Protein AF-0000000084943224 (afdb_homodimer)

InterPro domains:
  IPR036388 Winged helix-like DNA-binding domain superfamily [G3DSA:1.10.10.10] (1-55)

Solvent-accessible surface area (backbone atoms only — not comparable to full-atom values): 12266 Å² total; per-residue (Å²): 129,88,82,72,49,72,67,51,48,55,54,56,72,63,43,37,79,28,85,85,49,60,38,38,63,66,58,53,18,66,74,71,71,43,52,58,69,53,49,51,52,44,52,50,42,40,33,72,74,65,34,28,38,68,42,72,36,80,63,88,78,53,22,27,18,21,39,78,44,70,68,49,44,54,61,59,42,43,65,57,46,52,49,28,51,52,47,43,49,51,50,49,44,47,72,72,33,45,74,61,39,54,49,67,72,56,50,66,79,106,129,85,82,74,48,73,67,51,48,54,54,56,70,64,45,36,81,27,84,85,48,60,38,39,62,67,58,53,16,66,74,72,70,42,51,58,69,52,51,51,53,45,54,49,42,40,33,72,72,65,33,28,37,67,42,72,38,80,64,89,78,52,21,28,19,21,39,79,43,71,67,49,44,54,61,59,41,43,66,57,48,53,49,28,51,52,48,44,50,52,50,49,41,48,72,71,32,45,74,62,40,55,49,68,71,56,50,67,80,106

Sequence (220 aa):
MERMSPEERMVLRLIPVSDTRRINRVDISSITKLSERRVKKVIDTLVNRYGIVIIGERNGRTGYYIPETDEARKDGIKPMRSQAIKEFKRVSRILKGDLKAHEKYLEVNKMERMSPEERMVLRLIPVSDTRRINRVDISSITKLSERRVKKVIDTLVNRYGIVIIGERNGRTGYYIPETDEARKDGIKPMRSQAIKEFKRVSRILKGDLKAHEKYLEVNK

Structure (mmCIF, N/CA/C/O backbone):
data_AF-0000000084943224-model_v1
#
loop_
_entity.id
_entity.type
_entity.pdbx_description
1 polymer 'Phage protein'
#
loop_
_atom_site.group_PDB
_atom_site.id
_atom_site.type_symbol
_atom_site.label_atom_id
_atom_site.label_alt_id
_atom_site.label_comp_id
_atom_site.label_asym_id
_atom_site.label_entity_id
_atom_site.label_seq_id
_atom_site.pdbx_PDB_ins_code
_atom_site.Cartn_x
_atom_site.Cartn_y
_atom_site.Cartn_z
_atom_site.occupancy
_atom_site.B_iso_or_equiv
_atom_site.auth_seq_id
_atom_site.auth_comp_id
_atom_site.auth_asym_id
_atom_site.auth_atom_id
_atom_site.pdbx_PDB_model_num
ATOM 1 N N . MET A 1 1 ? -14.258 27.609 5.68 1 61.69 1 MET A N 1
ATOM 2 C CA . MET A 1 1 ? -13.188 26.688 6.055 1 61.69 1 MET A CA 1
ATOM 3 C C . MET A 1 1 ? -13.688 25.656 7.059 1 61.69 1 MET A C 1
ATOM 5 O O . MET A 1 1 ? -14.469 25.984 7.953 1 61.69 1 MET A O 1
ATOM 9 N N . GLU A 1 2 ? -13.484 24.281 6.695 1 72.94 2 GLU A N 1
ATOM 10 C CA . GLU A 1 2 ? -13.938 23.266 7.641 1 72.94 2 GLU A CA 1
ATOM 11 C C . GLU A 1 2 ? -13.219 23.406 8.977 1 72.94 2 GLU A C 1
ATOM 13 O O . GLU A 1 2 ? -12.062 23.828 9.023 1 72.94 2 GLU A O 1
ATOM 18 N N . ARG A 1 3 ? -13.969 23.25 10 1 86.44 3 ARG A N 1
ATOM 19 C CA . ARG A 1 3 ? -13.398 23.375 11.336 1 86.44 3 ARG A CA 1
ATOM 20 C C . ARG A 1 3 ? -12.641 22.109 11.734 1 86.44 3 ARG A C 1
ATOM 22 O O . ARG A 1 3 ? -13.156 21 11.602 1 86.44 3 ARG A O 1
ATOM 29 N N . MET A 1 4 ? -11.383 22.312 12.164 1 91.38 4 MET A N 1
ATOM 30 C CA . MET A 1 4 ? -10.539 21.234 12.648 1 91.38 4 MET A CA 1
ATOM 31 C C . MET A 1 4 ? -10.844 20.906 14.109 1 91.38 4 MET A C 1
ATOM 33 O O . MET A 1 4 ? -11.062 21.812 14.914 1 91.38 4 MET A O 1
ATOM 37 N N . SER A 1 5 ? -10.945 19.719 14.383 1 93.69 5 SER A N 1
ATOM 38 C CA . SER A 1 5 ? -11.117 19.328 15.781 1 93.69 5 SER A CA 1
ATOM 39 C C . SER A 1 5 ? -9.867 19.641 16.594 1 93.69 5 SER A C 1
ATOM 41 O O . SER A 1 5 ? -8.781 19.812 16.031 1 93.69 5 SER A O 1
ATOM 43 N N . PRO A 1 6 ? -10.062 19.719 17.891 1 92.81 6 PRO A N 1
ATOM 44 C CA . PRO A 1 6 ? -8.883 19.969 18.734 1 92.81 6 PRO A CA 1
ATOM 45 C C . PRO A 1 6 ? -7.801 18.906 18.547 1 92.81 6 PRO A C 1
ATOM 47 O O . PRO A 1 6 ? -6.609 19.234 18.547 1 92.81 6 PRO A O 1
ATOM 50 N N . GLU A 1 7 ? -8.234 17.672 18.312 1 95 7 GLU A N 1
ATOM 51 C CA . GLU A 1 7 ? -7.297 16.578 18.109 1 95 7 GLU A CA 1
ATOM 52 C C . GLU A 1 7 ? -6.52 16.766 16.812 1 95 7 GLU A C 1
ATOM 54 O O . GLU A 1 7 ? -5.305 16.562 16.781 1 95 7 GLU A O 1
ATOM 59 N N . GLU A 1 8 ? -7.203 17.109 15.812 1 96.81 8 GLU A N 1
ATOM 60 C CA . GLU A 1 8 ? -6.59 17.328 14.508 1 96.81 8 GLU A CA 1
ATOM 61 C C . GLU A 1 8 ? -5.617 18.5 14.547 1 96.81 8 GLU A C 1
ATOM 63 O O . GLU A 1 8 ? -4.527 18.422 13.969 1 96.81 8 GLU A O 1
ATOM 68 N N . ARG A 1 9 ? -5.984 19.5 15.273 1 95.38 9 ARG A N 1
ATOM 69 C CA . ARG A 1 9 ? -5.129 20.672 15.391 1 95.38 9 ARG A CA 1
ATOM 70 C C . ARG A 1 9 ? -3.867 20.359 16.188 1 95.38 9 ARG A C 1
ATOM 72 O O . ARG A 1 9 ? -2.779 20.828 15.836 1 95.38 9 ARG A O 1
ATOM 79 N N . MET A 1 10 ? -4.07 19.594 17.203 1 96.06 10 MET A N 1
ATOM 80 C CA . MET A 1 10 ? -2.934 19.219 18.031 1 96.06 10 MET A CA 1
ATOM 81 C C . MET A 1 10 ? -1.909 18.422 17.219 1 96.06 10 MET A C 1
ATOM 83 O O . MET A 1 10 ? -0.71 18.703 17.297 1 96.06 10 MET A O 1
ATOM 87 N N . VAL A 1 11 ? -2.363 17.531 16.422 1 98.12 11 VAL A N 1
ATOM 88 C CA . VAL A 1 11 ? -1.477 16.703 15.602 1 98.12 11 VAL A CA 1
ATOM 89 C C . VAL A 1 11 ? -0.809 17.578 14.539 1 98.12 11 VAL A C 1
ATOM 91 O O . VAL A 1 11 ? 0.4 17.484 14.32 1 98.12 11 VAL A O 1
ATOM 94 N N . LEU A 1 12 ? -1.541 18.406 13.93 1 97.62 12 LEU A N 1
ATOM 95 C CA . LEU A 1 12 ? -1.004 19.281 12.898 1 97.62 12 LEU A CA 1
ATOM 96 C C . LEU A 1 12 ? 0.126 20.156 13.445 1 97.62 12 LEU A C 1
ATOM 98 O O . LEU A 1 12 ? 1.148 20.344 12.781 1 97.62 12 LEU A O 1
ATOM 102 N N . ARG A 1 13 ? -0.014 20.594 14.664 1 97 13 ARG A N 1
ATOM 103 C CA . ARG A 1 13 ? 0.958 21.516 15.266 1 97 13 ARG A CA 1
ATOM 104 C C . ARG A 1 13 ? 2.281 20.797 15.523 1 97 13 ARG A C 1
ATOM 106 O O . ARG A 1 13 ? 3.326 21.438 15.633 1 97 13 ARG A O 1
ATOM 113 N N . LEU A 1 14 ? 2.219 19.531 15.609 1 97.88 14 LEU A N 1
ATOM 114 C CA . LEU A 1 14 ? 3.418 18.766 15.945 1 97.88 14 LEU A CA 1
ATOM 115 C C . LEU A 1 14 ? 4.238 18.453 14.703 1 97.88 14 LEU A C 1
ATOM 117 O O . LEU A 1 14 ? 5.426 18.125 14.797 1 97.88 14 LEU A O 1
ATOM 121 N N . ILE A 1 15 ? 3.684 18.516 13.523 1 98 15 ILE A N 1
ATOM 122 C CA . ILE A 1 15 ? 4.375 18.141 12.297 1 98 15 ILE A CA 1
ATOM 123 C C . ILE A 1 15 ? 5.234 19.297 11.812 1 98 15 ILE A C 1
ATOM 125 O O . ILE A 1 15 ? 4.719 20.375 11.516 1 98 15 ILE A O 1
ATOM 129 N N . PRO A 1 16 ? 6.508 19.078 11.758 1 97.5 16 PRO A N 1
ATOM 130 C CA . PRO A 1 16 ? 7.398 20.172 11.344 1 97.5 16 PRO A CA 1
ATOM 131 C C . PRO A 1 16 ? 7.168 20.609 9.898 1 97.5 16 PRO A C 1
ATOM 133 O O . PRO A 1 16 ? 6.926 19.766 9.031 1 97.5 16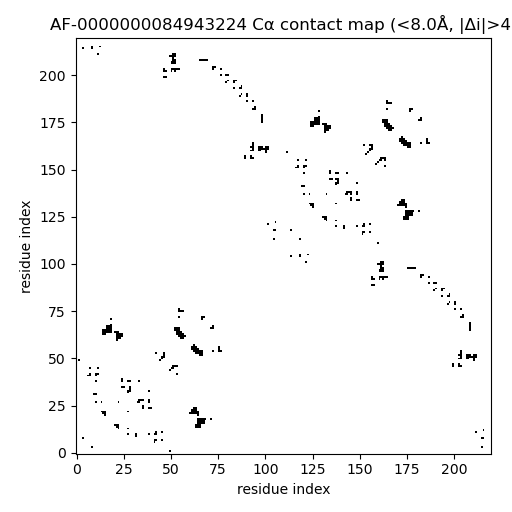 PRO A O 1
ATOM 136 N N . VAL A 1 17 ? 7.184 21.859 9.711 1 96.44 17 VAL A N 1
ATOM 137 C CA . VAL A 1 17 ? 7.242 22.438 8.367 1 96.44 17 VAL A CA 1
ATOM 138 C C . VAL A 1 17 ? 8.703 22.594 7.938 1 96.44 17 VAL A C 1
ATOM 140 O O . VAL A 1 17 ? 9.32 23.625 8.219 1 96.44 17 VAL A O 1
ATOM 143 N N . SER A 1 18 ? 9.203 21.578 7.328 1 94.25 18 SER A N 1
ATOM 144 C CA . SER A 1 18 ? 10.625 21.531 7.023 1 94.25 18 SER A CA 1
ATOM 145 C C . SER A 1 18 ? 10.945 20.422 6.031 1 94.25 18 SER A C 1
ATOM 147 O O . SER A 1 18 ? 10.203 19.438 5.934 1 94.25 18 SER A O 1
ATOM 149 N N . ASP A 1 19 ? 12.164 20.562 5.391 1 90.5 19 ASP A N 1
ATOM 150 C CA . ASP A 1 19 ? 12.648 19.516 4.504 1 90.5 19 ASP A CA 1
ATOM 151 C C . ASP A 1 19 ? 13.672 18.625 5.215 1 90.5 19 ASP A C 1
ATOM 153 O O . ASP A 1 19 ? 14.078 17.594 4.684 1 90.5 19 ASP A O 1
ATOM 157 N N . THR A 1 20 ? 14.078 19.062 6.438 1 91.44 20 THR A N 1
ATOM 158 C CA . THR A 1 20 ? 15.188 18.375 7.086 1 91.44 20 THR A CA 1
ATOM 159 C C . THR A 1 20 ? 14.75 17.781 8.422 1 91.44 20 THR A C 1
ATOM 161 O O . THR A 1 20 ? 15.492 17.016 9.047 1 91.44 20 THR A O 1
ATOM 164 N N . ARG A 1 21 ? 13.625 18.203 8.852 1 94.25 21 ARG A N 1
ATOM 165 C CA . ARG A 1 21 ? 13.109 17.688 10.109 1 94.25 21 ARG A CA 1
ATOM 166 C C . ARG A 1 21 ? 11.852 16.859 9.891 1 94.25 21 ARG A C 1
ATOM 168 O O . ARG A 1 21 ? 11.086 17.125 8.961 1 94.25 21 ARG A O 1
ATOM 175 N N . ARG A 1 22 ? 11.672 15.844 10.805 1 96 22 ARG A N 1
ATOM 176 C CA . ARG A 1 22 ? 10.508 14.961 10.766 1 96 22 ARG A CA 1
ATOM 177 C C . ARG A 1 22 ? 10.117 14.516 12.172 1 96 22 ARG A C 1
ATOM 179 O O . ARG A 1 22 ? 10.906 14.633 13.109 1 96 22 ARG A O 1
ATOM 186 N N . ILE A 1 23 ? 8.914 14.148 12.273 1 97.31 23 ILE A N 1
ATOM 187 C CA . ILE A 1 23 ? 8.469 13.602 13.547 1 97.31 23 ILE A CA 1
ATOM 188 C C . ILE A 1 23 ? 7.84 12.227 13.328 1 97.31 23 ILE A C 1
ATOM 190 O O . ILE A 1 23 ? 7.043 12.039 12.406 1 97.31 23 ILE A O 1
ATOM 194 N N . ASN A 1 24 ? 8.227 11.258 14.195 1 96.44 24 ASN A N 1
ATOM 195 C CA . ASN A 1 24 ? 7.727 9.898 14.07 1 96.44 24 ASN A CA 1
ATOM 196 C C . ASN A 1 24 ? 6.352 9.742 14.719 1 96.44 24 ASN A C 1
ATOM 198 O O . ASN A 1 24 ? 6.023 10.453 15.672 1 96.44 24 ASN A O 1
ATOM 202 N N . ARG A 1 25 ? 5.645 8.812 14.141 1 95.94 25 ARG A N 1
ATOM 203 C CA . ARG A 1 25 ? 4.305 8.492 14.625 1 95.94 25 ARG A CA 1
ATOM 204 C C . ARG A 1 25 ? 4.316 8.227 16.125 1 95.94 25 ARG A C 1
ATOM 206 O O . ARG A 1 25 ? 3.418 8.664 16.844 1 95.94 25 ARG A O 1
ATOM 213 N N . VAL A 1 26 ? 5.367 7.555 16.578 1 95.88 26 VAL A N 1
ATOM 214 C CA . VAL A 1 26 ? 5.484 7.164 17.984 1 95.88 26 VAL A CA 1
ATOM 215 C C . VAL A 1 26 ? 5.617 8.406 18.859 1 95.88 26 VAL A C 1
ATOM 217 O O . VAL A 1 26 ? 5.055 8.469 19.953 1 95.88 26 VAL A O 1
ATOM 220 N N . ASP A 1 27 ? 6.371 9.367 18.391 1 97.31 27 ASP A N 1
ATOM 221 C CA . ASP A 1 27 ? 6.535 10.617 19.125 1 97.31 27 ASP A CA 1
ATOM 222 C C . ASP A 1 27 ? 5.223 11.391 19.188 1 97.31 27 ASP A C 1
ATOM 224 O O . ASP A 1 27 ? 4.848 11.891 20.25 1 97.31 27 ASP A O 1
ATOM 228 N N . ILE A 1 28 ? 4.508 11.445 18.125 1 98.25 28 ILE A N 1
ATOM 229 C CA . ILE A 1 28 ? 3.213 12.117 18.109 1 98.25 28 ILE A CA 1
ATOM 230 C C . ILE A 1 28 ? 2.262 11.43 19.078 1 98.25 28 ILE A C 1
ATOM 232 O O . ILE A 1 28 ? 1.578 12.102 19.859 1 98.25 28 ILE A O 1
ATOM 236 N N . SER A 1 29 ? 2.311 10.117 19.016 1 98.12 29 SER A N 1
ATOM 237 C CA . SER A 1 29 ? 1.469 9.32 19.906 1 98.12 29 SER A CA 1
ATOM 238 C C . SER A 1 29 ? 1.788 9.609 21.375 1 98.12 29 SER A C 1
ATOM 240 O O . SER A 1 29 ? 0.88 9.805 22.188 1 98.12 29 SER A O 1
ATOM 242 N N . SER A 1 30 ? 2.975 9.695 21.672 1 98 30 SER A N 1
ATOM 243 C CA . SER A 1 30 ? 3.428 9.922 23.047 1 98 30 SER A CA 1
ATOM 244 C C . SER A 1 30 ? 3.012 11.297 23.547 1 98 30 SER A C 1
ATOM 246 O O . SER A 1 30 ? 2.607 11.445 24.703 1 98 30 SER A O 1
ATOM 248 N N . ILE A 1 31 ? 3.07 12.266 22.734 1 97.75 31 ILE A N 1
ATOM 249 C CA . ILE A 1 31 ? 2.787 13.641 23.109 1 97.75 31 ILE A CA 1
ATOM 250 C C . ILE A 1 31 ? 1.278 13.844 23.234 1 97.75 31 ILE A C 1
ATOM 252 O O . ILE A 1 31 ? 0.804 14.469 24.188 1 97.75 31 ILE A O 1
ATOM 256 N N . THR A 1 32 ? 0.497 13.289 22.344 1 97.5 32 THR A N 1
ATOM 257 C CA . THR A 1 32 ? -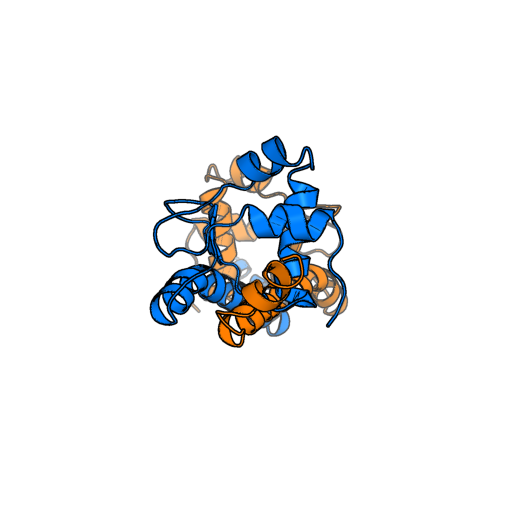0.937 13.539 22.25 1 97.5 32 THR A CA 1
ATOM 258 C C . THR A 1 32 ? -1.714 12.531 23.094 1 97.5 32 THR A C 1
ATOM 260 O O . THR A 1 32 ? -2.9 12.727 23.375 1 97.5 32 THR A O 1
ATOM 263 N N . LYS A 1 33 ? -1.097 11.375 23.391 1 97.31 33 LYS A N 1
ATOM 264 C CA . LYS A 1 33 ? -1.691 10.258 24.125 1 97.31 33 LYS A CA 1
ATOM 265 C C . LYS A 1 33 ? -2.721 9.523 23.281 1 97.31 33 LYS A C 1
ATOM 267 O O . LYS A 1 33 ? -3.6 8.844 23.812 1 97.31 33 LYS A O 1
ATOM 272 N N . LEU A 1 34 ? -2.631 9.758 21.984 1 97.44 34 LEU A N 1
ATOM 273 C CA . LEU A 1 34 ? -3.42 8.984 21.031 1 97.44 34 LEU A CA 1
ATOM 274 C C . LEU A 1 34 ? -2.701 7.691 20.656 1 97.44 34 LEU A C 1
ATOM 276 O O . LEU A 1 34 ? -1.469 7.637 20.672 1 97.44 34 LEU A O 1
ATOM 280 N N . SER A 1 35 ? -3.48 6.742 20.344 1 97.88 35 SER A N 1
ATOM 281 C CA . SER A 1 35 ? -2.857 5.547 19.797 1 97.88 35 SER A CA 1
ATOM 282 C C . SER A 1 35 ? -2.197 5.844 18.453 1 97.88 35 SER A C 1
ATOM 284 O O . SER A 1 35 ? -2.592 6.777 17.75 1 97.88 35 SER A O 1
ATOM 286 N N . GLU A 1 36 ? -1.254 5.043 18.125 1 96.75 36 GLU A N 1
ATOM 287 C CA . GLU A 1 36 ? -0.589 5.195 16.828 1 96.75 36 GLU A CA 1
ATOM 288 C C . GLU A 1 36 ? -1.582 5.062 15.68 1 96.75 36 GLU A C 1
ATOM 290 O O . GLU A 1 36 ? -1.473 5.77 14.672 1 96.75 36 GLU A O 1
ATOM 295 N N . ARG A 1 37 ? -2.529 4.18 15.875 1 96.69 37 ARG A N 1
ATOM 296 C CA . ARG A 1 37 ? -3.568 3.996 14.867 1 96.69 37 ARG A CA 1
ATOM 297 C C . ARG A 1 37 ? -4.379 5.273 14.68 1 96.69 37 ARG A C 1
ATOM 299 O O . ARG A 1 37 ? -4.672 5.672 13.547 1 96.69 37 ARG A O 1
ATOM 306 N N . ARG A 1 38 ? -4.703 5.895 15.727 1 97.38 38 ARG A N 1
ATOM 307 C CA . ARG A 1 38 ? -5.48 7.133 15.688 1 97.38 38 ARG A CA 1
ATOM 308 C C . ARG A 1 38 ? -4.668 8.266 15.07 1 97.38 38 ARG A C 1
ATOM 310 O O . ARG A 1 38 ? -5.203 9.07 14.305 1 97.38 38 ARG A O 1
ATOM 317 N N . VAL A 1 39 ? -3.418 8.367 15.422 1 97.94 39 VAL A N 1
ATOM 318 C CA . VAL A 1 39 ? -2.537 9.367 14.828 1 97.94 39 VAL A CA 1
ATOM 319 C C . VAL A 1 39 ? -2.545 9.219 13.305 1 97.94 39 VAL A C 1
ATOM 321 O O . VAL A 1 39 ? -2.707 10.211 12.586 1 97.94 39 VAL A O 1
ATOM 324 N N . LYS A 1 40 ? -2.408 8.039 12.898 1 96.25 40 LYS A N 1
ATOM 325 C CA . LYS A 1 40 ? -2.422 7.777 11.461 1 96.25 40 LYS A CA 1
ATOM 326 C C . LYS A 1 40 ? -3.734 8.234 10.828 1 96.25 40 LYS A C 1
ATOM 328 O O . LYS A 1 40 ? -3.734 8.883 9.781 1 96.25 40 LYS A O 1
ATOM 333 N N . LYS A 1 41 ? -4.82 7.949 11.406 1 96.81 41 LYS A N 1
ATOM 334 C CA . LYS A 1 41 ? -6.133 8.336 10.898 1 96.81 41 LYS A CA 1
ATOM 335 C C . LYS A 1 41 ? -6.262 9.859 10.82 1 96.81 41 LYS A C 1
ATOM 337 O O . LYS A 1 41 ? -6.828 10.391 9.867 1 96.81 41 LYS A O 1
ATOM 342 N N . VAL A 1 42 ? -5.797 10.5 11.836 1 97.75 42 VAL A N 1
ATOM 343 C CA . VAL A 1 42 ? -5.859 11.953 11.891 1 97.75 42 VAL A CA 1
ATOM 344 C C . VAL A 1 42 ? -5.039 12.547 10.742 1 97.75 42 VAL A C 1
ATOM 346 O O . VAL A 1 42 ? -5.496 13.453 10.047 1 97.75 42 VAL A O 1
ATOM 349 N N . ILE A 1 43 ? -3.854 12 10.547 1 97.44 43 ILE A N 1
ATOM 350 C CA . ILE A 1 43 ? -2.986 12.492 9.484 1 97.44 43 ILE A CA 1
ATOM 351 C C . ILE A 1 43 ? -3.646 12.266 8.133 1 97.44 43 ILE A C 1
ATOM 353 O O . ILE A 1 43 ? -3.615 13.133 7.262 1 97.44 43 ILE A O 1
ATOM 357 N N . ASP A 1 44 ? -4.238 11.156 8.016 1 95.31 44 ASP A N 1
ATOM 358 C CA . ASP A 1 44 ? -4.984 10.891 6.789 1 95.31 44 ASP A CA 1
ATOM 359 C C . ASP A 1 44 ? -6.062 11.945 6.562 1 95.31 44 ASP A C 1
ATOM 361 O O . ASP A 1 44 ? -6.25 12.422 5.441 1 95.31 44 ASP A O 1
ATOM 365 N N . THR A 1 45 ? -6.758 12.281 7.566 1 96.06 45 THR A N 1
ATOM 366 C CA . THR A 1 45 ? -7.812 13.289 7.5 1 96.06 45 THR A CA 1
ATOM 367 C C . THR A 1 45 ? -7.238 14.648 7.117 1 96.06 45 THR A C 1
ATOM 369 O O . THR A 1 45 ? -7.816 15.359 6.293 1 96.06 45 THR A O 1
ATOM 372 N N . LEU A 1 46 ? -6.113 15.039 7.699 1 97.19 46 LEU A N 1
ATOM 373 C CA . LEU A 1 46 ? -5.461 16.312 7.41 1 97.19 46 LEU A CA 1
ATOM 374 C C . LEU A 1 46 ? -5.129 16.422 5.926 1 97.19 46 LEU A C 1
ATOM 376 O O . LEU A 1 46 ? -5.344 17.484 5.316 1 97.19 46 LEU A O 1
ATOM 380 N N . VAL A 1 47 ? -4.66 15.305 5.363 1 96.12 47 VAL A N 1
ATOM 381 C CA . VAL A 1 47 ? -4.277 15.297 3.957 1 96.12 47 VAL A CA 1
ATOM 382 C C . VAL A 1 47 ? -5.523 15.281 3.078 1 96.12 47 VAL A C 1
ATOM 384 O O . VAL A 1 47 ? -5.672 16.125 2.186 1 96.12 47 VAL A O 1
ATOM 387 N N . ASN A 1 48 ? -6.441 14.43 3.43 1 93.75 48 ASN A N 1
ATOM 388 C CA . ASN A 1 48 ? -7.531 14.148 2.504 1 93.75 48 ASN A CA 1
ATOM 389 C C . ASN A 1 48 ? -8.664 15.156 2.65 1 93.75 48 ASN A C 1
ATOM 391 O O . ASN A 1 48 ? -9.305 15.523 1.665 1 93.75 48 ASN A O 1
ATOM 395 N N . ARG A 1 49 ? -8.891 15.594 3.824 1 93.12 49 ARG A N 1
ATOM 396 C CA . ARG A 1 49 ? -10.039 16.469 4.07 1 93.12 49 ARG A CA 1
ATOM 397 C C . ARG A 1 49 ? -9.633 17.938 4.023 1 93.12 49 ARG A C 1
ATOM 399 O O . ARG A 1 49 ? -10.352 18.766 3.463 1 93.12 49 ARG A O 1
ATOM 406 N N . TYR A 1 50 ? -8.469 18.203 4.559 1 95.06 50 TYR A N 1
ATOM 407 C CA . TYR A 1 50 ? -8.094 19.609 4.703 1 95.06 50 TYR A CA 1
ATOM 408 C C . TYR A 1 50 ? -7.086 20.016 3.633 1 95.06 50 TYR A C 1
ATOM 410 O O . TYR A 1 50 ? -6.742 21.203 3.512 1 95.06 50 TYR A O 1
ATOM 418 N N . GLY A 1 51 ? -6.52 19 2.951 1 94.19 51 GLY A N 1
ATOM 419 C CA . GLY A 1 51 ? -5.621 19.297 1.843 1 94.19 51 GLY A CA 1
ATOM 420 C C . GLY A 1 51 ? -4.23 19.688 2.291 1 94.19 51 GLY A C 1
ATOM 421 O O . GLY A 1 51 ? -3.518 20.391 1.568 1 94.19 51 GLY A O 1
ATOM 422 N N . ILE A 1 52 ? -3.92 19.328 3.49 1 96.94 52 ILE A N 1
ATOM 423 C CA . ILE A 1 52 ? -2.59 19.656 3.988 1 96.94 52 ILE A CA 1
ATOM 424 C C . ILE A 1 52 ? -1.563 18.703 3.389 1 96.94 52 ILE A C 1
ATOM 426 O O . ILE A 1 52 ? -1.772 17.484 3.377 1 96.94 52 ILE A O 1
ATOM 430 N N . VAL A 1 53 ? -0.477 19.312 2.893 1 97.38 53 VAL A N 1
ATOM 431 C CA . VAL A 1 53 ? 0.554 18.516 2.244 1 97.38 53 VAL A CA 1
ATOM 432 C C . VAL A 1 53 ? 1.497 17.938 3.297 1 97.38 53 VAL A C 1
ATOM 434 O O . VAL A 1 53 ? 2.391 18.625 3.785 1 97.38 53 VAL A O 1
ATOM 437 N N . ILE A 1 54 ? 1.211 16.688 3.629 1 97.5 54 ILE A N 1
ATOM 438 C CA . ILE A 1 54 ? 2.029 15.992 4.617 1 97.5 54 ILE A CA 1
ATOM 439 C C . ILE A 1 54 ? 2.689 14.773 3.979 1 97.5 54 ILE A C 1
ATOM 441 O O . ILE A 1 54 ? 2.016 13.945 3.354 1 97.5 54 ILE A O 1
ATOM 445 N N . ILE A 1 55 ? 4.02 14.695 4.176 1 95.88 55 ILE A N 1
ATOM 446 C CA . ILE A 1 55 ? 4.77 13.547 3.67 1 95.88 55 ILE A CA 1
ATOM 447 C C . ILE A 1 55 ? 5.145 12.625 4.824 1 95.88 55 ILE A C 1
ATOM 449 O O . ILE A 1 55 ? 5.633 13.078 5.859 1 95.88 55 ILE A O 1
ATOM 453 N N . GLY A 1 56 ? 4.734 1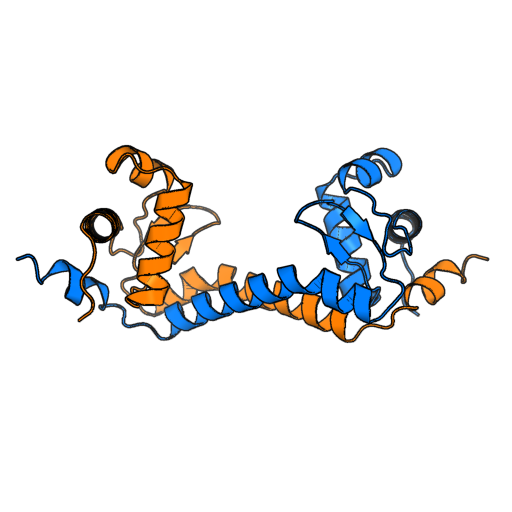1.383 4.664 1 94.56 56 GLY A N 1
ATOM 454 C CA . GLY A 1 56 ? 5.211 10.344 5.559 1 94.56 56 GLY A CA 1
ATOM 455 C C . GLY A 1 56 ? 6.312 9.492 4.949 1 94.56 56 GLY A C 1
ATOM 456 O O . GLY A 1 56 ? 6.039 8.57 4.184 1 94.56 56 GLY A O 1
ATOM 457 N N . GLU A 1 57 ? 7.516 9.773 5.309 1 87.81 57 GLU A N 1
ATOM 458 C CA . GLU A 1 57 ? 8.672 9.055 4.777 1 87.81 57 GLU A CA 1
ATOM 459 C C . GLU A 1 57 ? 8.805 7.676 5.422 1 87.81 57 GLU A C 1
ATOM 461 O O . GLU A 1 57 ? 8.766 7.551 6.648 1 87.81 57 GLU A O 1
ATOM 466 N N . ARG A 1 58 ? 8.945 6.777 4.625 1 78.38 58 ARG A N 1
ATOM 467 C CA . ARG A 1 58 ? 8.984 5.391 5.082 1 78.38 58 ARG A CA 1
ATOM 468 C C . ARG A 1 58 ? 10.391 4.805 4.938 1 78.38 58 ARG A C 1
ATOM 470 O O . ARG A 1 58 ? 10.703 3.777 5.539 1 78.38 58 ARG A O 1
ATOM 477 N N . ASN A 1 59 ? 11.219 5.371 4.176 1 75.56 59 ASN A N 1
ATOM 478 C CA . ASN A 1 59 ? 12.57 4.867 3.938 1 75.56 59 ASN A CA 1
ATOM 479 C C . ASN A 1 59 ? 13.625 5.812 4.496 1 75.56 59 ASN A C 1
ATOM 481 O O . ASN A 1 59 ? 13.469 7.031 4.441 1 75.56 59 ASN A O 1
ATOM 485 N N . GLY A 1 60 ? 14.656 5.242 5.031 1 74.81 60 GLY A N 1
ATOM 486 C CA . GLY A 1 60 ? 15.688 6.07 5.641 1 74.81 60 GLY A CA 1
ATOM 487 C C . GLY A 1 60 ? 15.25 6.691 6.953 1 74.81 60 GLY A C 1
ATOM 488 O O . GLY A 1 60 ? 14.977 5.98 7.922 1 74.81 60 GLY A O 1
ATOM 489 N N . ARG A 1 61 ? 15.336 8.141 6.871 1 79.06 61 ARG A N 1
ATOM 490 C CA . ARG A 1 61 ? 14.797 8.859 8.023 1 79.06 61 ARG A CA 1
ATOM 491 C C . ARG A 1 61 ? 13.273 8.891 7.98 1 79.06 61 ARG A C 1
ATOM 493 O O . ARG A 1 61 ? 12.688 9.633 7.191 1 79.06 61 ARG A O 1
ATOM 500 N N . THR A 1 62 ? 12.727 8.109 8.875 1 88.81 62 THR A N 1
ATOM 501 C CA . THR A 1 62 ? 11.273 7.934 8.852 1 88.81 62 THR A CA 1
ATOM 502 C C . THR A 1 62 ? 10.586 9.055 9.617 1 88.81 62 THR A C 1
ATOM 504 O O . THR A 1 62 ? 11.188 9.695 10.477 1 88.81 62 THR A O 1
ATOM 507 N N . GLY A 1 63 ? 9.383 9.43 9.172 1 95.38 63 GLY A N 1
ATOM 508 C CA . GLY A 1 63 ? 8.57 10.398 9.898 1 95.38 63 GLY A CA 1
ATOM 509 C C . GLY A 1 63 ? 7.777 11.312 8.992 1 95.38 63 GLY A C 1
ATOM 510 O O . GLY A 1 63 ? 7.93 11.273 7.766 1 95.38 63 GLY A O 1
ATOM 511 N N . TYR A 1 64 ? 7.043 12.148 9.633 1 97.56 64 TYR A N 1
ATOM 512 C CA . TYR A 1 64 ? 6.141 13.055 8.93 1 97.56 64 TYR A CA 1
ATOM 513 C C . TYR A 1 64 ? 6.719 14.461 8.875 1 97.56 64 TYR A C 1
ATOM 515 O O . TYR A 1 64 ? 7.367 14.914 9.82 1 97.56 64 TYR A O 1
ATOM 523 N N . TYR A 1 65 ? 6.449 15.109 7.863 1 97.25 65 TYR A N 1
ATOM 524 C CA . TYR A 1 65 ? 6.82 16.516 7.73 1 97.25 65 TYR A CA 1
ATOM 525 C C . TYR A 1 65 ? 5.98 17.203 6.664 1 97.25 65 TYR A C 1
ATOM 527 O O . TYR A 1 65 ? 5.344 16.547 5.84 1 97.25 65 TYR A O 1
ATOM 535 N N . ILE A 1 66 ? 5.938 18.453 6.68 1 97.69 66 ILE A N 1
ATOM 536 C CA . ILE A 1 66 ? 5.344 19.312 5.664 1 97.69 66 ILE A CA 1
ATOM 537 C C . ILE A 1 66 ? 6.449 19.969 4.828 1 97.69 66 ILE A C 1
ATOM 539 O O . ILE A 1 66 ? 7.238 20.766 5.34 1 97.69 66 ILE A O 1
ATOM 543 N N . PRO A 1 67 ? 6.449 19.594 3.572 1 96.94 67 PRO A N 1
ATOM 544 C CA . PRO A 1 67 ? 7.516 20.156 2.738 1 96.94 67 PRO A CA 1
ATOM 545 C C . PRO A 1 67 ? 7.359 21.656 2.506 1 96.94 67 PRO A C 1
ATOM 547 O O . PRO A 1 67 ? 6.238 22.156 2.418 1 96.94 67 PRO A O 1
ATOM 550 N N . GLU A 1 68 ? 8.539 22.281 2.334 1 96 68 GLU A N 1
ATOM 551 C CA . GLU A 1 68 ? 8.531 23.734 2.152 1 96 68 GLU A CA 1
ATOM 552 C C . GLU A 1 68 ? 8.664 24.109 0.677 1 96 68 GLU A C 1
ATOM 554 O O . GLU A 1 68 ? 8.391 25.234 0.291 1 96 68 GLU A O 1
ATOM 559 N N . THR A 1 69 ? 9.211 23.172 -0.144 1 95.75 69 THR A N 1
ATOM 560 C CA . THR A 1 69 ? 9.422 23.453 -1.56 1 95.75 69 THR A CA 1
ATOM 561 C C . THR A 1 69 ? 8.797 22.359 -2.426 1 95.75 69 THR A C 1
ATOM 563 O O . THR A 1 69 ? 8.562 21.234 -1.956 1 95.75 69 THR A O 1
ATOM 566 N N . ASP A 1 70 ? 8.523 22.734 -3.635 1 94.81 70 ASP A N 1
ATOM 567 C CA . ASP A 1 70 ? 7.969 21.781 -4.586 1 94.81 70 ASP A CA 1
ATOM 568 C C . ASP A 1 70 ? 8.953 20.641 -4.848 1 94.81 70 ASP A C 1
ATOM 570 O O . ASP A 1 70 ? 8.539 19.484 -5.047 1 94.81 70 ASP A O 1
ATOM 574 N N . GLU A 1 71 ? 10.234 20.969 -4.844 1 95.38 71 GLU A N 1
ATOM 575 C CA . GLU A 1 71 ? 11.25 19.953 -5.027 1 95.38 71 GLU A CA 1
ATOM 576 C C . GLU A 1 71 ? 11.203 18.922 -3.9 1 95.38 71 GLU A C 1
ATOM 578 O O . GLU A 1 71 ? 11.273 17.719 -4.152 1 95.38 71 GLU A O 1
ATOM 583 N N . ALA A 1 72 ? 11.078 19.438 -2.689 1 93.06 72 ALA A N 1
ATOM 584 C CA . ALA A 1 72 ? 11 18.547 -1.533 1 93.06 72 ALA A CA 1
ATOM 585 C C . ALA A 1 72 ? 9.734 17.688 -1.585 1 93.06 72 ALA A C 1
ATOM 587 O O . ALA A 1 72 ? 9.773 16.5 -1.251 1 93.06 72 ALA A O 1
ATOM 588 N N . ARG A 1 73 ? 8.664 18.281 -1.956 1 94.12 73 ARG A N 1
ATOM 589 C CA . ARG A 1 73 ? 7.391 17.578 -2.121 1 94.12 73 ARG A CA 1
ATOM 590 C C . ARG A 1 73 ? 7.516 16.438 -3.123 1 94.12 73 ARG A C 1
ATOM 592 O O . ARG A 1 73 ? 7.098 15.312 -2.844 1 94.12 73 ARG A O 1
ATOM 599 N N . LYS A 1 74 ? 8.094 16.75 -4.258 1 94.19 74 LYS A N 1
ATOM 600 C CA . LYS A 1 74 ? 8.25 15.758 -5.32 1 94.19 74 LYS A CA 1
ATOM 601 C C . LYS A 1 74 ? 9.18 14.633 -4.895 1 94.19 74 LYS A C 1
ATOM 603 O O . LYS A 1 74 ? 8.906 13.453 -5.16 1 94.19 74 LYS A O 1
ATOM 608 N N . ASP A 1 75 ? 10.219 14.984 -4.254 1 91.69 75 ASP A N 1
ATOM 609 C CA . ASP A 1 75 ? 11.172 13.984 -3.787 1 91.69 75 ASP A CA 1
ATOM 610 C C . ASP A 1 75 ? 10.555 13.086 -2.715 1 91.69 75 ASP A C 1
ATOM 612 O O . ASP A 1 75 ? 10.773 11.875 -2.711 1 91.69 75 ASP A O 1
ATOM 616 N N . GLY A 1 76 ? 9.812 13.703 -1.83 1 90.81 76 GLY A N 1
ATOM 617 C CA . GLY A 1 76 ? 9.227 12.961 -0.723 1 90.81 76 GLY A CA 1
ATOM 618 C C . GLY A 1 76 ? 8.148 11.984 -1.159 1 90.81 76 GLY A C 1
ATOM 619 O O . GLY A 1 76 ? 7.961 10.945 -0.529 1 90.81 76 GLY A O 1
ATOM 620 N N . ILE A 1 77 ? 7.465 12.266 -2.211 1 93.25 77 ILE A N 1
ATOM 621 C CA . ILE A 1 77 ? 6.312 11.469 -2.625 1 93.25 77 ILE A CA 1
ATOM 622 C C . ILE A 1 77 ? 6.766 10.359 -3.578 1 93.25 77 ILE A C 1
ATOM 624 O O . ILE A 1 77 ? 6.008 9.43 -3.861 1 93.25 77 ILE A O 1
ATOM 628 N N . LYS A 1 78 ? 7.949 10.438 -4.07 1 93.25 78 LYS A N 1
ATOM 629 C CA . LYS A 1 78 ? 8.438 9.547 -5.117 1 93.25 78 LYS A CA 1
ATOM 630 C C . LYS A 1 78 ? 8.281 8.078 -4.707 1 93.25 78 LYS A C 1
ATOM 632 O O . LYS A 1 78 ? 7.738 7.273 -5.465 1 93.25 78 LYS A O 1
ATOM 637 N N . PRO A 1 79 ? 8.742 7.734 -3.5 1 91.44 79 PRO A N 1
ATOM 638 C CA . PRO A 1 79 ? 8.602 6.324 -3.119 1 91.44 79 PRO A CA 1
ATOM 639 C C . PRO A 1 79 ? 7.148 5.879 -3.027 1 91.44 79 PRO A C 1
ATOM 641 O O . PRO A 1 79 ? 6.816 4.758 -3.418 1 91.44 79 PRO A O 1
ATOM 644 N N . MET A 1 80 ? 6.289 6.746 -2.547 1 91.5 80 MET A N 1
ATOM 645 C CA . MET A 1 80 ? 4.871 6.434 -2.418 1 91.5 80 MET A CA 1
ATOM 646 C C . MET A 1 80 ? 4.215 6.297 -3.787 1 91.5 80 MET A C 1
ATOM 648 O O . MET A 1 80 ? 3.408 5.391 -4.008 1 91.5 80 MET A O 1
ATOM 652 N N . ARG A 1 81 ? 4.602 7.148 -4.629 1 92.06 81 ARG A N 1
ATOM 653 C CA . ARG A 1 81 ? 4.066 7.109 -5.984 1 92.06 81 ARG A CA 1
ATOM 654 C C . ARG A 1 81 ? 4.484 5.832 -6.703 1 92.06 81 ARG A C 1
ATOM 656 O O . ARG A 1 81 ? 3.67 5.188 -7.367 1 92.06 81 ARG A O 1
ATOM 663 N N . SER A 1 82 ? 5.734 5.453 -6.582 1 92.5 82 SER A N 1
ATOM 664 C CA . SER A 1 82 ? 6.23 4.223 -7.188 1 92.5 82 SER A CA 1
ATOM 665 C C . SER A 1 82 ? 5.496 3.002 -6.648 1 92.5 82 SER A C 1
ATOM 667 O O . SER A 1 82 ? 5.152 2.092 -7.402 1 92.5 82 SER A O 1
ATOM 669 N N . GLN A 1 83 ? 5.273 2.996 -5.379 1 90.19 83 GLN A N 1
ATOM 670 C CA . GLN A 1 83 ? 4.555 1.897 -4.742 1 90.19 83 GLN A CA 1
ATOM 671 C C . GLN A 1 83 ? 3.113 1.824 -5.23 1 90.19 83 GLN A C 1
ATOM 673 O O . GLN A 1 83 ? 2.611 0.743 -5.543 1 90.19 83 GLN A O 1
ATOM 678 N N . ALA A 1 84 ? 2.465 2.953 -5.285 1 91.56 84 ALA A N 1
ATOM 679 C CA . ALA A 1 84 ? 1.087 3.004 -5.766 1 91.56 84 ALA A CA 1
ATOM 680 C C . ALA A 1 84 ? 0.987 2.496 -7.199 1 91.56 84 ALA A C 1
ATOM 682 O O . ALA A 1 84 ? 0.073 1.739 -7.535 1 91.56 84 ALA A O 1
ATOM 683 N N . ILE A 1 85 ? 1.912 2.869 -8.062 1 90.88 85 ILE A N 1
ATOM 684 C CA . ILE A 1 85 ? 1.932 2.453 -9.461 1 90.88 85 ILE A CA 1
ATOM 685 C C . ILE A 1 85 ? 2.131 0.942 -9.547 1 90.88 85 ILE A C 1
ATOM 687 O O . ILE A 1 85 ? 1.444 0.262 -10.312 1 90.88 85 ILE A O 1
ATOM 691 N N . LYS A 1 86 ? 3.111 0.484 -8.758 1 91.44 86 LYS A N 1
ATOM 692 C CA . LYS A 1 86 ? 3.363 -0.954 -8.742 1 91.44 86 LYS A CA 1
ATOM 693 C C . LYS A 1 86 ? 2.113 -1.727 -8.328 1 91.44 86 LYS A C 1
ATOM 695 O O . LYS A 1 86 ? 1.771 -2.738 -8.945 1 91.44 86 LYS A O 1
ATOM 700 N N . GLU A 1 87 ? 1.415 -1.295 -7.266 1 91.31 87 GLU A N 1
ATOM 701 C CA . GLU A 1 87 ? 0.195 -1.943 -6.797 1 91.31 87 GLU A CA 1
ATOM 702 C C . GLU A 1 87 ? -0.896 -1.906 -7.863 1 91.31 87 GLU A C 1
ATOM 704 O O . GLU A 1 87 ? -1.591 -2.9 -8.078 1 91.31 87 GLU A O 1
ATOM 709 N N . PHE A 1 88 ? -1.002 -0.834 -8.523 1 90.56 88 PHE A N 1
ATOM 710 C CA . PHE A 1 88 ? -1.989 -0.693 -9.586 1 90.56 88 PHE A CA 1
ATOM 711 C C . PHE A 1 88 ? -1.674 -1.63 -10.742 1 90.56 88 PHE A C 1
ATOM 713 O O . PHE A 1 88 ? -2.58 -2.221 -11.336 1 90.56 88 PHE A O 1
ATOM 720 N N . LYS A 1 89 ? -0.448 -1.684 -11.109 1 91.88 89 LYS A N 1
ATOM 721 C CA . LYS A 1 89 ? -0.028 -2.605 -12.156 1 91.88 89 LYS A CA 1
ATOM 722 C C . LYS A 1 89 ? -0.385 -4.047 -11.805 1 91.88 89 LYS A C 1
ATOM 724 O O . LYS A 1 89 ? -0.86 -4.801 -12.648 1 91.88 89 LYS A O 1
ATOM 729 N N . ARG A 1 90 ? -0.144 -4.418 -10.617 1 91.81 90 ARG A N 1
ATOM 730 C CA . ARG A 1 90 ? -0.486 -5.762 -10.164 1 91.81 90 ARG A CA 1
ATOM 731 C C . ARG A 1 90 ? -1.983 -6.02 -10.297 1 91.81 90 ARG A C 1
ATOM 733 O O . ARG A 1 90 ? -2.396 -7.055 -10.828 1 91.81 90 ARG A O 1
ATOM 740 N N . VAL A 1 91 ? -2.785 -5.129 -9.789 1 92.5 91 VAL A N 1
ATOM 741 C CA . VAL A 1 91 ? -4.238 -5.238 -9.875 1 92.5 91 VAL A CA 1
ATOM 742 C C . VAL A 1 91 ? -4.656 -5.41 -11.336 1 92.5 91 VAL A C 1
ATOM 744 O O . VAL A 1 91 ? -5.473 -6.277 -11.656 1 92.5 91 VAL A O 1
ATOM 747 N N . SER A 1 92 ? -4.059 -4.578 -12.227 1 93.31 92 SER A N 1
ATOM 748 C CA . SER A 1 92 ? -4.379 -4.625 -13.648 1 93.31 92 SER A CA 1
ATOM 749 C C . SER A 1 92 ? -4.016 -5.977 -14.25 1 93.31 92 SER A C 1
ATOM 751 O O . SER A 1 92 ? -4.781 -6.535 -15.039 1 93.31 92 SER A O 1
ATOM 753 N N . ARG A 1 93 ? -2.91 -6.504 -13.891 1 93.31 93 ARG A N 1
ATOM 754 C CA . ARG A 1 93 ? -2.457 -7.793 -14.398 1 93.31 93 ARG A CA 1
ATOM 755 C C . ARG A 1 93 ? -3.395 -8.914 -13.953 1 93.31 93 ARG A C 1
ATOM 757 O O . ARG A 1 93 ? -3.676 -9.836 -14.727 1 93.31 93 ARG A O 1
ATOM 764 N N . ILE A 1 94 ? -3.84 -8.812 -12.75 1 93.38 94 ILE A N 1
ATOM 765 C CA . ILE A 1 94 ? -4.754 -9.82 -12.227 1 93.38 94 ILE A CA 1
ATOM 766 C C . ILE A 1 94 ? -6.086 -9.742 -12.969 1 93.38 94 ILE A C 1
ATOM 768 O O . ILE A 1 94 ? -6.637 -10.766 -13.383 1 93.38 94 ILE A O 1
ATOM 772 N N . LEU A 1 95 ? -6.527 -8.562 -13.18 1 92.69 95 LEU A N 1
ATOM 773 C CA . LEU A 1 95 ? -7.828 -8.352 -13.805 1 92.69 95 LEU A CA 1
ATOM 774 C C . LEU A 1 95 ? -7.805 -8.781 -15.273 1 92.69 95 LEU A C 1
ATOM 776 O O . LEU A 1 95 ? -8.797 -9.305 -15.789 1 92.69 95 LEU A O 1
ATOM 780 N N . LYS A 1 96 ? -6.695 -8.609 -15.938 1 93.44 96 LYS A N 1
ATOM 781 C CA . LYS A 1 96 ? -6.617 -8.852 -17.375 1 93.44 96 LYS A CA 1
ATOM 782 C C . LYS A 1 96 ? -6.023 -10.234 -17.656 1 93.44 96 LYS A C 1
ATOM 784 O O . LYS A 1 96 ? -5.938 -10.648 -18.812 1 93.44 96 LYS A O 1
ATOM 789 N N . GLY A 1 97 ? -5.645 -10.852 -16.609 1 93.75 97 GLY A N 1
ATOM 790 C CA . GLY A 1 97 ? -4.918 -12.094 -16.812 1 93.75 97 GLY A CA 1
ATOM 791 C C . GLY A 1 97 ? -5.809 -13.242 -17.25 1 93.75 97 GLY A C 1
ATOM 792 O O . GLY A 1 97 ? -7.031 -13.18 -17.094 1 93.75 97 GLY A O 1
ATOM 793 N N . ASP A 1 98 ? -5.152 -14.258 -17.812 1 95.06 98 ASP A N 1
ATOM 794 C CA . ASP A 1 98 ? -5.797 -15.523 -18.156 1 95.06 98 ASP A CA 1
ATOM 795 C C . ASP A 1 98 ? -5.879 -16.438 -16.938 1 95.06 98 ASP A C 1
ATOM 797 O O . ASP A 1 98 ? -4.852 -16.828 -16.375 1 95.06 98 ASP A O 1
ATOM 801 N N . LEU A 1 99 ? -7.125 -16.797 -16.594 1 94.38 99 LEU A N 1
ATOM 802 C CA . LEU A 1 99 ? -7.34 -17.641 -15.414 1 94.38 99 LEU A CA 1
ATOM 803 C C . LEU A 1 99 ? -6.648 -18.984 -15.57 1 94.38 99 LEU A C 1
ATOM 805 O O . LEU A 1 99 ? -6.395 -19.672 -14.578 1 94.38 99 LEU A O 1
ATOM 809 N N . LYS A 1 100 ? -6.355 -19.359 -16.766 1 94.81 100 LYS A N 1
ATOM 810 C CA . LYS A 1 100 ? -5.77 -20.672 -17.016 1 94.81 100 LYS A CA 1
ATOM 811 C C . LYS A 1 100 ? -4.289 -20.562 -17.359 1 94.81 100 LYS A C 1
ATOM 813 O O . LYS A 1 100 ? -3.668 -21.547 -17.781 1 94.81 100 LYS A O 1
ATOM 818 N N . ALA A 1 101 ? -3.721 -19.406 -17.156 1 94.38 101 ALA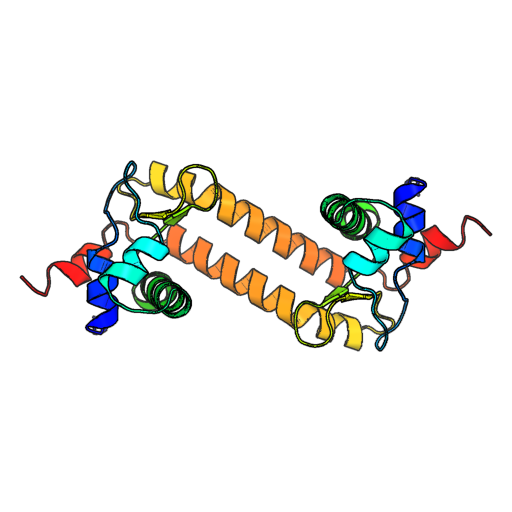 A N 1
ATOM 819 C CA . ALA A 1 101 ? -2.324 -19.188 -17.516 1 94.38 101 ALA A CA 1
ATOM 820 C C . ALA A 1 101 ? -1.405 -20.172 -16.812 1 94.38 101 ALA A C 1
ATOM 822 O O . ALA A 1 101 ? -0.391 -20.594 -17.359 1 94.38 101 ALA A O 1
ATOM 823 N N . HIS A 1 102 ? -1.806 -20.547 -15.578 1 95.12 102 HIS A N 1
ATOM 824 C CA . HIS A 1 102 ? -0.966 -21.438 -14.781 1 95.12 102 HIS A CA 1
ATOM 825 C C . HIS A 1 102 ? -0.812 -22.797 -15.453 1 95.12 102 HIS A C 1
ATOM 827 O O . HIS A 1 102 ? 0.188 -23.484 -15.25 1 95.12 102 HIS A O 1
ATOM 833 N N . GLU A 1 103 ? -1.755 -23.203 -16.203 1 93.75 103 GLU A N 1
ATOM 834 C CA . GLU A 1 103 ? -1.738 -24.516 -16.844 1 93.75 103 GLU A CA 1
ATOM 835 C C . GLU A 1 103 ? -0.615 -24.609 -17.875 1 93.75 103 GLU A C 1
ATOM 837 O O . GLU A 1 103 ? -0.039 -25.688 -18.078 1 93.75 103 GLU A O 1
ATOM 842 N N . LYS A 1 104 ? -0.385 -23.547 -18.547 1 90.31 104 LYS A N 1
ATOM 843 C CA . LYS A 1 104 ? 0.676 -23.5 -19.547 1 90.31 104 LYS A CA 1
ATOM 844 C C . LYS A 1 104 ? 2.035 -23.797 -18.922 1 90.31 104 LYS A C 1
ATOM 846 O O . LYS A 1 104 ? 2.908 -24.391 -19.562 1 90.31 104 LYS A O 1
ATOM 851 N N . TYR A 1 105 ? 2.17 -23.5 -17.656 1 89 105 TYR A N 1
ATOM 852 C CA . TYR A 1 105 ? 3.467 -23.609 -17 1 89 105 TYR A CA 1
ATOM 853 C C . TYR A 1 105 ? 3.531 -24.875 -16.156 1 89 105 TYR A C 1
ATOM 855 O O . TYR A 1 105 ? 4.617 -25.328 -15.773 1 89 105 TYR A O 1
ATOM 863 N N . LEU A 1 106 ? 2.404 -25.453 -15.922 1 85.44 106 LEU A N 1
ATOM 864 C CA . LEU A 1 106 ? 2.383 -26.688 -15.156 1 85.44 106 LEU A CA 1
ATOM 865 C C . LEU A 1 106 ? 2.311 -27.891 -16.078 1 85.44 106 LEU A C 1
ATOM 867 O O . LEU A 1 106 ? 2.703 -29 -15.703 1 85.44 106 LEU A O 1
ATOM 871 N N . GLU A 1 107 ? 1.554 -27.922 -17.172 1 73.44 107 GLU A N 1
ATOM 872 C CA . GLU A 1 107 ? 1.426 -29.016 -18.125 1 73.44 107 GLU A CA 1
ATOM 873 C C . GLU A 1 107 ? 2.758 -29.297 -18.812 1 73.44 107 GLU A C 1
ATOM 875 O O . GLU A 1 107 ? 3.033 -30.453 -19.188 1 73.44 107 GLU A O 1
ATOM 880 N N . VAL A 1 108 ? 3.518 -28.328 -19.094 1 55.97 108 VAL A N 1
ATOM 881 C CA . VAL A 1 108 ? 4.727 -28.672 -19.844 1 55.97 108 VAL A CA 1
ATOM 882 C C . VAL A 1 108 ? 5.52 -29.734 -19.078 1 55.97 108 VAL A C 1
ATOM 884 O O . VAL A 1 108 ? 6.355 -30.422 -19.672 1 55.97 108 VAL A O 1
ATOM 887 N N . ASN A 1 109 ? 5.562 -29.766 -17.891 1 50.28 109 ASN A N 1
ATOM 888 C CA . ASN A 1 109 ? 6.414 -30.812 -17.328 1 50.28 109 ASN A CA 1
ATOM 889 C C . ASN A 1 109 ? 5.688 -32.156 -17.234 1 50.28 109 ASN A C 1
ATOM 891 O O . ASN A 1 109 ? 6.172 -33.062 -16.594 1 50.28 109 ASN A O 1
ATOM 895 N N . LYS A 1 110 ? 4.418 -32.375 -17.812 1 45.38 110 LYS A N 1
ATOM 896 C CA . LYS A 1 110 ? 3.969 -33.75 -17.969 1 45.38 110 LYS A CA 1
ATOM 897 C C . LYS A 1 110 ? 4.625 -34.406 -19.188 1 45.38 110 LYS A C 1
ATOM 899 O O . LYS A 1 110 ? 4.805 -33.75 -20.219 1 45.38 110 LYS A O 1
ATOM 904 N N . MET B 1 1 ? 7.414 -19.359 -24.953 1 60.75 1 MET B N 1
ATOM 905 C CA . MET B 1 1 ? 7.059 -19.312 -23.531 1 60.75 1 MET B CA 1
ATOM 906 C C . MET B 1 1 ? 8.297 -19.156 -22.672 1 60.75 1 MET B C 1
ATOM 908 O O . MET B 1 1 ? 9.336 -19.766 -22.938 1 60.75 1 MET B O 1
ATOM 912 N N . GLU B 1 2 ? 8.281 -18.047 -21.797 1 72.38 2 GLU B N 1
ATOM 913 C CA . GLU B 1 2 ? 9.453 -17.859 -20.938 1 72.38 2 GLU B CA 1
ATOM 914 C C . GLU B 1 2 ? 9.656 -19.062 -20.016 1 72.38 2 GLU B C 1
ATOM 916 O O . GLU B 1 2 ? 8.695 -19.703 -19.609 1 72.38 2 GLU B O 1
ATOM 921 N N . ARG B 1 3 ? 10.867 -19.438 -19.891 1 86.56 3 ARG B N 1
ATOM 922 C CA . ARG B 1 3 ? 11.188 -20.578 -19.062 1 86.56 3 ARG B CA 1
ATOM 923 C C . ARG B 1 3 ? 11.164 -20.203 -17.578 1 86.56 3 ARG B C 1
ATOM 925 O O . ARG B 1 3 ? 11.766 -19.219 -17.172 1 86.56 3 ARG B O 1
ATOM 932 N N . MET B 1 4 ? 10.375 -20.984 -16.797 1 91.25 4 MET B N 1
ATOM 933 C CA . MET B 1 4 ? 10.281 -20.797 -15.352 1 91.25 4 MET B CA 1
ATOM 934 C C . MET B 1 4 ? 11.438 -21.5 -14.641 1 91.25 4 MET B C 1
ATOM 936 O O . MET B 1 4 ? 11.836 -22.594 -15.023 1 91.25 4 MET B O 1
ATOM 940 N N . SER B 1 5 ? 12 -20.844 -13.766 1 93.69 5 SER B N 1
ATOM 941 C CA . SER B 1 5 ? 13.039 -21.484 -12.961 1 93.69 5 SER B CA 1
ATOM 942 C C . SER B 1 5 ? 12.477 -22.578 -12.078 1 93.69 5 SER B C 1
ATOM 944 O O . SER B 1 5 ? 11.266 -22.625 -11.82 1 93.69 5 SER B O 1
ATOM 946 N N . PRO B 1 6 ? 13.352 -23.469 -11.672 1 92.88 6 PRO B N 1
ATOM 947 C CA . PRO B 1 6 ? 12.875 -24.516 -10.781 1 92.88 6 PRO B CA 1
ATOM 948 C C . PRO B 1 6 ? 12.219 -23.969 -9.516 1 92.88 6 PRO B C 1
ATOM 950 O O . PRO B 1 6 ? 11.219 -24.516 -9.047 1 92.88 6 PRO B O 1
ATOM 953 N N . GLU B 1 7 ? 12.75 -22.859 -9.023 1 95 7 GLU B N 1
ATOM 954 C CA . GLU B 1 7 ? 12.203 -22.219 -7.828 1 95 7 GLU B CA 1
ATOM 955 C C . GLU B 1 7 ? 10.805 -21.672 -8.086 1 95 7 GLU B C 1
ATOM 957 O O . GLU B 1 7 ? 9.898 -21.859 -7.262 1 95 7 GLU B O 1
ATOM 962 N N . GLU B 1 8 ? 10.648 -21.062 -9.156 1 96.81 8 GLU B N 1
ATOM 963 C CA . GLU B 1 8 ? 9.359 -20.5 -9.539 1 96.81 8 GLU B CA 1
ATOM 964 C C . GLU B 1 8 ? 8.32 -21.578 -9.758 1 96.81 8 GLU B C 1
ATOM 966 O O . GLU B 1 8 ? 7.168 -21.438 -9.336 1 96.81 8 GLU B O 1
ATOM 971 N N . ARG B 1 9 ? 8.758 -22.656 -10.328 1 95.31 9 ARG B N 1
ATOM 972 C CA . ARG B 1 9 ? 7.848 -23.766 -10.578 1 95.31 9 ARG B CA 1
ATOM 973 C C . ARG B 1 9 ? 7.422 -24.438 -9.273 1 95.31 9 ARG B C 1
ATOM 975 O O . ARG B 1 9 ? 6.258 -24.812 -9.117 1 95.31 9 ARG B O 1
ATOM 982 N N . MET B 1 10 ? 8.383 -24.562 -8.422 1 96.12 10 MET B N 1
ATOM 983 C CA . MET B 1 10 ? 8.094 -25.156 -7.125 1 96.12 10 MET B CA 1
ATOM 984 C C . MET B 1 10 ? 7.043 -24.359 -6.367 1 96.12 10 MET B C 1
ATOM 986 O O . MET B 1 10 ? 6.094 -24.922 -5.824 1 96.12 10 MET B O 1
ATOM 990 N N . VAL B 1 11 ? 7.18 -23.078 -6.375 1 98.12 11 VAL B N 1
ATOM 991 C CA . VAL B 1 11 ? 6.238 -22.203 -5.68 1 98.12 11 VAL B CA 1
ATOM 992 C C . VAL B 1 11 ? 4.875 -22.266 -6.363 1 98.12 11 VAL B C 1
ATOM 994 O O . VAL B 1 11 ? 3.844 -22.375 -5.699 1 98.12 11 VAL B O 1
ATOM 997 N N . LEU B 1 12 ? 4.855 -22.219 -7.633 1 97.62 12 LEU B N 1
ATOM 998 C CA . LEU B 1 12 ? 3.607 -22.266 -8.383 1 97.62 12 LEU B CA 1
ATOM 999 C C . LEU B 1 12 ? 2.824 -23.531 -8.07 1 97.62 12 LEU B C 1
ATOM 1001 O O . LEU B 1 12 ? 1.603 -23.484 -7.906 1 97.62 12 LEU B O 1
ATOM 1005 N N . ARG B 1 13 ? 3.531 -24.625 -7.902 1 97 13 ARG B N 1
ATOM 1006 C CA . ARG B 1 13 ? 2.885 -25.906 -7.688 1 97 13 ARG B CA 1
ATOM 1007 C C . ARG B 1 13 ? 2.207 -25.969 -6.32 1 97 13 ARG B C 1
ATOM 1009 O O . ARG B 1 13 ? 1.286 -26.75 -6.109 1 97 13 ARG B O 1
ATOM 1016 N N . LEU B 1 14 ? 2.641 -25.141 -5.453 1 97.88 14 LEU B N 1
ATOM 1017 C CA . LEU B 1 14 ? 2.119 -25.172 -4.094 1 97.88 14 LEU B CA 1
ATOM 1018 C C . LEU B 1 14 ? 0.847 -24.344 -3.973 1 97.88 14 LEU B C 1
ATOM 1020 O O . LEU B 1 14 ? 0.08 -24.5 -3.021 1 97.88 14 LEU B O 1
ATOM 1024 N N . ILE B 1 15 ? 0.576 -23.422 -4.863 1 98.06 15 ILE B N 1
ATOM 1025 C CA . ILE B 1 15 ? -0.567 -22.531 -4.762 1 98.06 15 ILE B CA 1
ATOM 1026 C C . ILE B 1 15 ? -1.822 -23.219 -5.277 1 98.06 15 ILE B C 1
ATOM 1028 O O . ILE B 1 15 ? -1.888 -23.625 -6.441 1 98.06 15 ILE B O 1
ATOM 1032 N N . PRO B 1 16 ? -2.773 -23.391 -4.422 1 97.5 16 PRO B N 1
ATOM 1033 C CA . PRO B 1 16 ? -3.99 -24.078 -4.836 1 97.5 16 PRO B CA 1
ATOM 1034 C C . PRO B 1 16 ? -4.766 -23.328 -5.918 1 97.5 16 PRO B C 1
ATOM 1036 O O . PRO B 1 16 ? -4.859 -22.109 -5.875 1 97.5 16 PRO B O 1
ATOM 1039 N N . VAL B 1 17 ? -5.234 -24.078 -6.855 1 96.44 17 VAL B N 1
ATOM 1040 C CA . VAL B 1 17 ? -6.211 -23.562 -7.809 1 96.44 17 VAL B CA 1
ATOM 1041 C C . VAL B 1 17 ? -7.625 -23.781 -7.273 1 96.44 17 VAL B C 1
ATOM 1043 O O . VAL B 1 17 ? -8.219 -24.844 -7.484 1 96.44 17 VAL B O 1
ATOM 1046 N N . SER B 1 18 ? -8.078 -22.812 -6.562 1 94.25 18 SER B N 1
ATOM 1047 C CA . SER B 1 18 ? -9.336 -22.953 -5.848 1 94.25 18 SER B CA 1
ATOM 1048 C C . SER B 1 18 ? -9.859 -21.609 -5.363 1 94.25 18 SER B C 1
ATOM 1050 O O . SER B 1 18 ? -9.086 -20.672 -5.168 1 94.25 18 SER B O 1
ATOM 1052 N N . ASP B 1 19 ? -11.219 -21.609 -5.055 1 90.75 19 ASP B N 1
ATOM 1053 C CA . ASP B 1 19 ? -11.828 -20.422 -4.465 1 90.75 19 ASP B CA 1
ATOM 1054 C C . ASP B 1 19 ? -11.953 -20.562 -2.951 1 90.75 19 ASP B C 1
ATOM 1056 O O . ASP B 1 19 ? -12.305 -19.594 -2.258 1 90.75 19 ASP B O 1
ATOM 1060 N N . THR B 1 20 ? -11.68 -21.797 -2.459 1 91.5 20 THR B N 1
ATOM 1061 C CA . THR B 1 20 ? -11.977 -22.062 -1.055 1 91.5 20 THR B CA 1
ATOM 1062 C C . THR B 1 20 ? -10.703 -22.438 -0.298 1 91.5 20 THR B C 1
ATOM 1064 O O . THR B 1 20 ? -10.711 -22.531 0.932 1 91.5 20 THR B O 1
ATOM 1067 N N . ARG B 1 21 ? -9.711 -22.734 -1.036 1 94.38 21 ARG B N 1
ATOM 1068 C CA . ARG B 1 21 ? -8.445 -23.094 -0.408 1 94.38 21 ARG B CA 1
ATOM 1069 C C . ARG B 1 21 ? -7.375 -22.047 -0.668 1 94.38 21 ARG B C 1
ATOM 1071 O O . ARG B 1 21 ? -7.383 -21.391 -1.713 1 94.38 21 ARG B O 1
ATOM 1078 N N . ARG B 1 22 ? -6.43 -21.922 0.326 1 96 22 ARG B N 1
ATOM 1079 C CA . ARG B 1 22 ? -5.312 -20.984 0.244 1 96 22 ARG B CA 1
ATOM 1080 C C . ARG B 1 22 ? -4.082 -21.531 0.953 1 96 22 ARG B C 1
ATOM 1082 O O . ARG B 1 22 ? -4.184 -22.469 1.749 1 96 22 ARG B O 1
ATOM 1089 N N . ILE B 1 23 ? -3.004 -21.031 0.564 1 97.31 23 ILE B N 1
ATOM 1090 C CA . ILE B 1 23 ? -1.776 -21.406 1.255 1 97.31 23 ILE B CA 1
ATOM 1091 C C . ILE B 1 23 ? -1.047 -20.141 1.729 1 97.31 23 ILE B C 1
ATOM 1093 O O . ILE B 1 23 ? -0.915 -19.172 0.979 1 97.31 23 ILE B O 1
ATOM 1097 N N . ASN B 1 24 ? -0.595 -20.172 2.992 1 96.5 24 ASN B N 1
ATOM 1098 C CA . ASN B 1 24 ? 0.091 -19.031 3.58 1 96.5 24 ASN B CA 1
ATOM 1099 C C . ASN B 1 24 ? 1.562 -18.984 3.176 1 96.5 24 ASN B C 1
ATOM 1101 O O . ASN B 1 24 ? 2.172 -20.031 2.93 1 96.5 24 ASN B O 1
ATOM 1105 N N . ARG B 1 25 ? 2.023 -17.766 3.137 1 96.06 25 ARG B N 1
ATOM 1106 C CA . ARG B 1 25 ? 3.42 -17.516 2.797 1 96.06 25 ARG B CA 1
ATOM 1107 C C . ARG B 1 25 ? 4.352 -18.359 3.662 1 96.06 25 ARG B C 1
ATOM 1109 O O . ARG B 1 25 ? 5.344 -18.906 3.17 1 96.06 25 ARG B O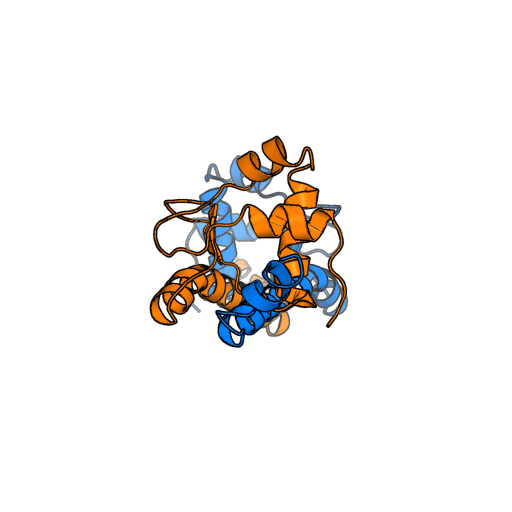 1
ATOM 1116 N N . VAL B 1 26 ? 4 -18.5 4.941 1 95.94 26 VAL B N 1
ATOM 1117 C CA . VAL B 1 26 ? 4.828 -19.219 5.906 1 95.94 26 VAL B CA 1
ATOM 1118 C C . VAL B 1 26 ? 4.895 -20.703 5.527 1 95.94 26 VAL B C 1
ATOM 1120 O O . VAL B 1 26 ? 5.949 -21.328 5.648 1 95.94 26 VAL B O 1
ATOM 1123 N N . ASP B 1 27 ? 3.791 -21.219 5.098 1 97.31 27 ASP B N 1
ATOM 1124 C CA . ASP B 1 27 ? 3.752 -22.625 4.672 1 97.31 27 ASP B CA 1
ATOM 1125 C C . ASP B 1 27 ? 4.602 -22.844 3.422 1 97.31 27 ASP B C 1
ATOM 1127 O O . ASP B 1 27 ? 5.371 -23.797 3.346 1 97.31 27 ASP B O 1
ATOM 1131 N N . ILE B 1 28 ? 4.508 -21.969 2.49 1 98.25 28 ILE B N 1
ATOM 1132 C CA . ILE B 1 28 ? 5.309 -22.047 1.275 1 98.25 28 ILE B CA 1
ATOM 1133 C C . ILE B 1 28 ? 6.793 -21.984 1.63 1 98.25 28 ILE B C 1
ATOM 1135 O O . ILE B 1 28 ? 7.59 -22.781 1.129 1 98.25 28 ILE B O 1
ATOM 1139 N N . SER B 1 29 ? 7.07 -21.047 2.52 1 98.19 29 SER B N 1
ATOM 1140 C CA . SER B 1 29 ? 8.445 -20.875 2.973 1 98.19 29 SER B CA 1
ATOM 1141 C C . SER B 1 29 ? 8.977 -22.156 3.621 1 98.19 29 SER B C 1
ATOM 1143 O O . SER B 1 29 ? 10.094 -22.594 3.332 1 98.19 29 SER B O 1
ATOM 1145 N N . SER B 1 30 ? 8.227 -22.766 4.395 1 98 30 SER B N 1
ATOM 1146 C CA . SER B 1 30 ? 8.617 -23.969 5.117 1 98 30 SER B CA 1
ATOM 1147 C C . SER B 1 30 ? 8.859 -25.125 4.164 1 98 30 SER B C 1
ATOM 1149 O O . SER B 1 30 ? 9.797 -25.906 4.348 1 98 30 SER B O 1
ATOM 1151 N N . ILE B 1 31 ? 8.078 -25.234 3.166 1 97.75 31 ILE B N 1
ATOM 1152 C CA . ILE B 1 31 ? 8.148 -26.359 2.236 1 97.75 31 ILE B CA 1
ATOM 1153 C C . ILE B 1 31 ? 9.32 -26.172 1.279 1 97.75 31 ILE B C 1
ATOM 1155 O O . ILE B 1 31 ? 10.07 -27.109 1.006 1 97.75 31 ILE B O 1
ATOM 1159 N N . THR B 1 32 ? 9.539 -24.969 0.805 1 97.5 32 THR B N 1
ATOM 1160 C CA . THR B 1 32 ? 10.531 -24.703 -0.233 1 97.5 32 THR B CA 1
ATOM 1161 C C . THR B 1 32 ? 11.883 -24.375 0.385 1 97.5 32 THR B C 1
ATOM 1163 O O . THR B 1 32 ? 12.906 -24.359 -0.31 1 97.5 32 THR B O 1
ATOM 1166 N N . LYS B 1 33 ? 11.898 -23.953 1.667 1 97.31 33 LYS B N 1
ATOM 1167 C CA . LYS B 1 33 ? 13.086 -23.531 2.412 1 97.31 33 LYS B CA 1
ATOM 1168 C C . LYS B 1 33 ? 13.578 -22.172 1.938 1 97.31 33 LYS B C 1
ATOM 1170 O O . LYS B 1 33 ? 14.742 -21.812 2.135 1 97.31 33 LYS B O 1
ATOM 1175 N N . LEU B 1 34 ? 12.688 -21.469 1.237 1 97.44 34 LEU B N 1
ATOM 1176 C CA . LEU B 1 34 ? 12.953 -20.078 0.884 1 97.44 34 LEU B CA 1
ATOM 1177 C C . LEU B 1 34 ? 12.516 -19.141 2.008 1 97.44 34 LEU B C 1
ATOM 1179 O O . LEU B 1 34 ? 11.586 -19.453 2.756 1 97.44 34 LEU B O 1
ATOM 1183 N N . SER B 1 35 ? 13.203 -18.062 2.08 1 97.88 35 SER B N 1
ATOM 1184 C CA . SER B 1 35 ? 12.711 -17.047 3.006 1 97.88 35 SER B CA 1
ATOM 1185 C C . SER B 1 35 ? 11.344 -16.516 2.578 1 97.88 35 SER B C 1
ATOM 1187 O O . SER B 1 35 ? 11 -16.578 1.398 1 97.88 35 SER B O 1
ATOM 1189 N N . GLU B 1 36 ? 10.648 -16.016 3.51 1 96.81 36 GLU B N 1
ATOM 1190 C CA . GLU B 1 36 ? 9.352 -15.438 3.205 1 96.81 36 GLU B CA 1
ATOM 1191 C C . GLU B 1 36 ? 9.484 -14.289 2.205 1 96.81 36 GLU B C 1
ATOM 1193 O O . GLU B 1 36 ? 8.625 -14.117 1.336 1 96.81 36 GLU B O 1
ATOM 1198 N N . ARG B 1 37 ? 10.562 -13.547 2.35 1 96.69 37 ARG B N 1
ATOM 1199 C CA . ARG B 1 37 ? 10.828 -12.453 1.422 1 96.69 37 ARG B CA 1
ATOM 1200 C C . ARG B 1 37 ? 11.008 -12.977 -0.001 1 96.69 37 ARG B C 1
ATOM 1202 O O . ARG B 1 37 ? 10.469 -12.398 -0.95 1 96.69 37 ARG B O 1
ATOM 1209 N N . ARG B 1 38 ? 11.688 -14.031 -0.139 1 97.38 38 ARG B N 1
ATOM 1210 C CA . ARG B 1 38 ? 11.93 -14.625 -1.446 1 97.38 38 ARG B CA 1
ATOM 1211 C C . ARG B 1 38 ? 10.648 -15.203 -2.031 1 97.38 38 ARG B C 1
ATOM 1213 O O . ARG B 1 38 ? 10.398 -15.086 -3.232 1 97.38 38 ARG B O 1
ATOM 1220 N N . VAL B 1 39 ? 9.859 -15.852 -1.222 1 97.94 39 VAL B N 1
ATOM 1221 C CA . VAL B 1 39 ? 8.57 -16.375 -1.664 1 97.94 39 VAL B CA 1
ATOM 1222 C C . VAL B 1 39 ? 7.734 -15.234 -2.256 1 97.94 39 VAL B C 1
ATOM 1224 O O . VAL B 1 39 ? 7.176 -15.375 -3.348 1 97.94 39 VAL B O 1
ATOM 1227 N N . LYS B 1 40 ? 7.703 -14.195 -1.554 1 96.19 40 LYS B N 1
ATOM 1228 C CA . LYS B 1 40 ? 6.953 -13.039 -2.031 1 96.19 40 LYS B CA 1
ATOM 1229 C C . LYS B 1 40 ? 7.473 -12.562 -3.385 1 96.19 40 LYS B C 1
ATOM 1231 O O . LYS B 1 40 ? 6.691 -12.297 -4.301 1 96.19 40 LYS B O 1
ATOM 1236 N N . LYS B 1 41 ? 8.727 -12.461 -3.549 1 96.81 41 LYS B N 1
ATOM 1237 C CA . LYS B 1 41 ? 9.344 -12.023 -4.801 1 96.81 41 LYS B CA 1
ATOM 1238 C C . LYS B 1 41 ? 8.984 -12.969 -5.945 1 96.81 41 LYS B C 1
ATOM 1240 O O . LYS B 1 41 ? 8.727 -12.523 -7.062 1 96.81 41 LYS B O 1
ATOM 1245 N N . VAL B 1 42 ? 9.039 -14.227 -5.66 1 97.69 42 VAL B N 1
ATOM 1246 C CA . VAL B 1 42 ? 8.719 -15.234 -6.664 1 97.69 42 VAL B CA 1
ATOM 1247 C C . VAL B 1 42 ? 7.27 -15.086 -7.109 1 97.69 42 VAL B C 1
ATOM 1249 O O . VAL B 1 42 ? 6.973 -15.109 -8.305 1 97.69 42 VAL B O 1
ATOM 1252 N N . ILE B 1 43 ? 6.395 -14.906 -6.133 1 97.38 43 ILE B N 1
ATOM 1253 C CA . ILE B 1 43 ? 4.977 -14.766 -6.453 1 97.38 43 ILE B CA 1
ATOM 1254 C C . ILE B 1 43 ? 4.762 -13.508 -7.289 1 97.38 43 ILE B C 1
ATOM 1256 O O . ILE B 1 43 ? 3.998 -13.516 -8.258 1 97.38 43 ILE B O 1
ATOM 1260 N N . ASP B 1 44 ? 5.445 -12.508 -6.934 1 95.31 44 ASP B N 1
ATOM 1261 C CA . ASP B 1 44 ? 5.383 -11.297 -7.738 1 95.31 44 ASP B CA 1
ATOM 1262 C C . ASP B 1 44 ? 5.801 -11.562 -9.18 1 95.31 44 ASP B C 1
ATOM 1264 O O . ASP B 1 44 ? 5.168 -11.07 -10.117 1 95.31 44 ASP B O 1
ATOM 1268 N N . THR B 1 45 ? 6.828 -12.281 -9.352 1 95.94 45 THR B N 1
ATOM 1269 C CA . THR B 1 45 ? 7.332 -12.633 -10.672 1 95.94 45 THR B CA 1
ATOM 1270 C C . THR B 1 45 ? 6.301 -13.461 -11.445 1 95.94 45 THR B C 1
ATOM 1272 O O . THR B 1 45 ? 6.074 -13.227 -12.633 1 95.94 45 THR B O 1
ATOM 1275 N N . LEU B 1 46 ? 5.664 -14.43 -10.789 1 97.06 46 LEU B N 1
ATOM 1276 C CA . LEU B 1 46 ? 4.652 -15.273 -11.406 1 97.06 46 LEU B CA 1
ATOM 1277 C C . LEU B 1 46 ? 3.508 -14.438 -11.969 1 97.06 46 LEU B C 1
ATOM 1279 O O . LEU B 1 46 ? 3.037 -14.68 -13.078 1 97.06 46 LEU B O 1
ATOM 1283 N N . VAL B 1 47 ? 3.135 -13.422 -11.188 1 96.06 47 VAL B N 1
ATOM 1284 C CA . VAL B 1 47 ? 2.025 -12.562 -11.586 1 96.06 47 VAL B CA 1
ATOM 1285 C C . VAL B 1 47 ? 2.48 -11.617 -12.703 1 96.06 47 VAL B C 1
ATOM 1287 O O . VAL B 1 47 ? 1.849 -11.539 -13.758 1 96.06 47 VAL B O 1
ATOM 1290 N N . ASN B 1 48 ? 3.617 -11.023 -12.5 1 93.75 48 ASN B N 1
ATOM 1291 C CA . ASN B 1 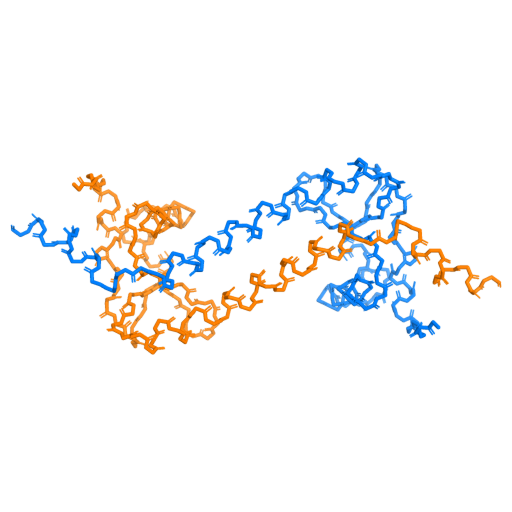48 ? 3.994 -9.906 -13.359 1 93.75 48 ASN B CA 1
ATOM 1292 C C . ASN B 1 48 ? 4.684 -10.391 -14.633 1 93.75 48 ASN B C 1
ATOM 1294 O O . ASN B 1 48 ? 4.508 -9.797 -15.703 1 93.75 48 ASN B O 1
ATOM 1298 N N . ARG B 1 49 ? 5.414 -11.43 -14.523 1 93.12 49 ARG B N 1
ATOM 1299 C CA . ARG B 1 49 ? 6.207 -11.875 -15.664 1 93.12 49 ARG B CA 1
ATOM 1300 C C . ARG B 1 49 ? 5.469 -12.961 -16.453 1 93.12 49 ARG B C 1
ATOM 1302 O O . ARG B 1 49 ? 5.469 -12.945 -17.688 1 93.12 49 ARG B O 1
ATOM 1309 N N . TYR B 1 50 ? 4.805 -13.82 -15.727 1 95.06 50 TYR B N 1
ATOM 1310 C CA . TYR B 1 50 ? 4.219 -14.977 -16.406 1 95.06 50 TYR B CA 1
ATOM 1311 C C . TYR B 1 50 ? 2.717 -14.805 -16.578 1 95.06 50 TYR B C 1
ATOM 1313 O O . TYR B 1 50 ? 2.062 -15.625 -17.219 1 95.06 50 TYR B O 1
ATOM 1321 N N . GLY B 1 51 ? 2.16 -13.805 -15.859 1 94.12 51 GLY B N 1
ATOM 1322 C CA . GLY B 1 51 ? 0.751 -13.5 -16.047 1 94.12 51 GLY B CA 1
ATOM 1323 C C . GLY B 1 51 ? -0.169 -14.453 -15.305 1 94.12 51 GLY B C 1
ATOM 1324 O O . GLY B 1 51 ? -1.326 -14.633 -15.695 1 94.12 51 GLY B O 1
ATOM 1325 N N . ILE B 1 52 ? 0.38 -15.102 -14.336 1 96.88 52 ILE B N 1
ATOM 1326 C CA . ILE B 1 52 ? -0.444 -16.031 -13.562 1 96.88 52 ILE B CA 1
ATOM 1327 C C . ILE B 1 52 ? -1.322 -15.242 -12.594 1 96.88 52 ILE B C 1
ATOM 1329 O O . ILE B 1 52 ? -0.839 -14.359 -11.883 1 96.88 52 ILE B O 1
ATOM 1333 N N . VAL B 1 53 ? -2.609 -15.625 -12.609 1 97.38 53 VAL B N 1
ATOM 1334 C CA . VAL B 1 53 ? -3.562 -14.922 -11.758 1 97.38 53 VAL B CA 1
ATOM 1335 C C . VAL B 1 53 ? -3.521 -15.492 -10.344 1 97.38 53 VAL B C 1
ATOM 1337 O O . VAL B 1 53 ? -4.121 -16.531 -10.078 1 97.38 53 VAL B O 1
ATOM 1340 N N . ILE B 1 54 ? -2.76 -14.781 -9.516 1 97.44 54 ILE B N 1
ATOM 1341 C CA . ILE B 1 54 ? -2.631 -15.203 -8.125 1 97.44 54 ILE B CA 1
ATOM 1342 C C . ILE B 1 54 ? -3.18 -14.117 -7.203 1 97.44 54 ILE B C 1
ATOM 1344 O O . ILE B 1 54 ? -2.805 -12.945 -7.32 1 97.44 54 ILE B O 1
ATOM 1348 N N . ILE B 1 55 ? -4.062 -14.555 -6.281 1 95.94 55 ILE B N 1
ATOM 1349 C CA . ILE B 1 55 ? -4.625 -13.633 -5.297 1 95.94 55 ILE B CA 1
ATOM 1350 C C . ILE B 1 55 ? -3.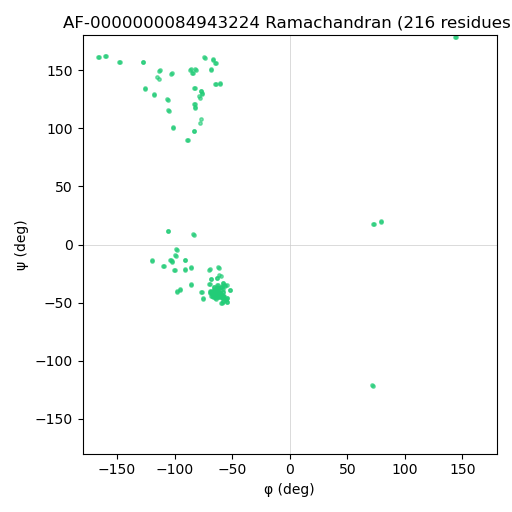998 -13.898 -3.93 1 95.94 55 ILE B C 1
ATOM 1352 O O . ILE B 1 55 ? -3.906 -15.047 -3.49 1 95.94 55 ILE B O 1
ATOM 1356 N N . GLY B 1 56 ? -3.449 -12.828 -3.391 1 94.5 56 GLY B N 1
ATOM 1357 C CA . GLY B 1 56 ? -3.018 -12.859 -2.002 1 94.5 56 GLY B CA 1
ATOM 1358 C C . GLY B 1 56 ? -3.988 -12.172 -1.061 1 94.5 56 GLY B C 1
ATOM 1359 O O . GLY B 1 56 ? -3.973 -10.945 -0.93 1 94.5 56 GLY B O 1
ATOM 1360 N N . GLU B 1 57 ? -4.766 -12.945 -0.392 1 88.19 57 GLU B N 1
ATOM 1361 C CA . GLU B 1 57 ? -5.762 -12.414 0.533 1 88.19 57 GLU B CA 1
ATOM 1362 C C . GLU B 1 57 ? -5.113 -11.953 1.836 1 88.19 57 GLU B C 1
ATOM 1364 O O . GLU B 1 57 ? -4.336 -12.688 2.443 1 88.19 57 GLU B O 1
ATOM 1369 N N . ARG B 1 58 ? -5.43 -10.828 2.178 1 78.94 58 ARG B N 1
ATOM 1370 C CA . ARG B 1 58 ? -4.805 -10.211 3.342 1 78.94 58 ARG B CA 1
ATOM 1371 C C . ARG B 1 58 ? -5.789 -10.109 4.504 1 78.94 58 ARG B C 1
ATOM 1373 O O . ARG B 1 58 ? -5.387 -9.906 5.648 1 78.94 58 ARG B O 1
ATOM 1380 N N . ASN B 1 59 ? -7.047 -10.203 4.281 1 76.06 59 ASN B N 1
ATOM 1381 C CA . ASN B 1 59 ? -8.062 -10.07 5.316 1 76.06 59 ASN B CA 1
ATOM 1382 C C . ASN B 1 59 ? -8.828 -11.375 5.523 1 76.06 59 ASN B C 1
ATOM 1384 O O . ASN B 1 59 ? -9.086 -12.109 4.562 1 76.06 59 ASN B O 1
ATOM 1388 N N . GLY B 1 60 ? -9.18 -11.648 6.742 1 75.56 60 GLY B N 1
ATOM 1389 C CA . GLY B 1 60 ? -9.859 -12.898 7.027 1 75.56 60 GLY B CA 1
ATOM 1390 C C . GLY B 1 60 ? -8.953 -14.109 6.922 1 75.56 60 GLY B C 1
ATOM 1391 O O . GLY B 1 60 ? -7.984 -14.242 7.676 1 75.56 60 GLY B O 1
ATOM 1392 N N . ARG B 1 61 ? -9.453 -15.055 5.918 1 79.81 61 ARG B N 1
ATOM 1393 C CA . ARG B 1 61 ? -8.586 -16.188 5.617 1 79.81 61 ARG B CA 1
ATOM 1394 C C . ARG B 1 61 ? -7.441 -15.773 4.699 1 79.81 61 ARG B C 1
ATOM 1396 O O . ARG B 1 61 ? -7.637 -15.609 3.49 1 79.81 61 ARG B O 1
ATOM 1403 N N . THR B 1 62 ? -6.293 -15.672 5.324 1 89.06 62 THR B N 1
ATOM 1404 C CA . THR B 1 62 ? -5.145 -15.133 4.605 1 89.06 62 THR B CA 1
ATOM 1405 C C . THR B 1 62 ? -4.457 -16.219 3.787 1 89.06 62 THR B C 1
ATOM 1407 O O . THR B 1 62 ? -4.594 -17.406 4.086 1 89.06 62 THR B O 1
ATOM 1410 N N . GLY B 1 63 ? -3.893 -15.844 2.648 1 95.44 63 GLY B N 1
ATOM 1411 C CA . GLY B 1 63 ? -3.102 -16.766 1.852 1 95.44 63 GLY B CA 1
ATOM 1412 C C . GLY B 1 63 ? -3.268 -16.562 0.358 1 95.44 63 GLY B C 1
ATOM 1413 O O . GLY B 1 63 ? -4.086 -15.75 -0.074 1 95.44 63 GLY B O 1
ATOM 1414 N N . TYR B 1 64 ? -2.549 -17.344 -0.348 1 97.56 64 TYR B N 1
ATOM 1415 C CA . TYR B 1 64 ? -2.508 -17.234 -1.802 1 97.56 64 TYR B CA 1
ATOM 1416 C C . TYR B 1 64 ? -3.367 -18.312 -2.453 1 97.56 64 TYR B C 1
ATOM 1418 O O . TYR B 1 64 ? -3.438 -19.453 -1.959 1 97.56 64 TYR B O 1
ATOM 1426 N N . TYR B 1 65 ? -3.916 -18 -3.51 1 97.31 65 TYR B N 1
ATOM 1427 C CA . TYR B 1 65 ? -4.656 -18.969 -4.309 1 97.31 65 TYR B CA 1
ATOM 1428 C C . TYR B 1 65 ? -4.816 -18.484 -5.746 1 97.31 65 TYR B C 1
ATOM 1430 O O . TYR B 1 65 ? -4.629 -17.297 -6.031 1 97.31 65 TYR B O 1
ATOM 1438 N N . ILE B 1 66 ? -5.113 -19.359 -6.605 1 97.69 66 ILE B N 1
ATOM 1439 C CA . ILE B 1 66 ? -5.48 -19.078 -7.992 1 97.69 66 ILE B CA 1
ATOM 1440 C C . ILE B 1 66 ? -6.984 -19.266 -8.172 1 97.69 66 ILE B C 1
ATOM 1442 O O . ILE B 1 66 ? -7.512 -20.359 -8.023 1 97.69 66 ILE B O 1
ATOM 1446 N N . PRO B 1 67 ? -7.605 -18.141 -8.484 1 96.94 67 PRO B N 1
ATOM 1447 C CA . PRO B 1 67 ? -9.062 -18.25 -8.625 1 96.94 67 PRO B CA 1
ATOM 1448 C C . PRO B 1 67 ? -9.477 -19.078 -9.844 1 96.94 67 PRO B C 1
ATOM 1450 O O . PRO B 1 67 ? -8.797 -19.047 -10.875 1 96.94 67 PRO B O 1
ATOM 1453 N N . GLU B 1 68 ? -10.672 -19.703 -9.664 1 96.06 68 GLU B N 1
ATOM 1454 C CA . GLU B 1 68 ? -11.164 -20.562 -10.742 1 96.06 68 GLU B CA 1
ATOM 1455 C C . GLU B 1 68 ? -12.219 -19.859 -11.578 1 96.06 68 GLU B C 1
ATOM 1457 O O . GLU B 1 68 ? -12.539 -20.297 -12.68 1 96.06 68 GLU B O 1
ATOM 1462 N N . THR B 1 69 ? -12.859 -18.812 -10.984 1 95.81 69 THR B N 1
ATOM 1463 C CA . THR B 1 69 ? -13.922 -18.094 -11.688 1 95.81 69 THR B CA 1
ATOM 1464 C C . THR B 1 69 ? -13.648 -16.594 -11.703 1 95.81 69 THR B C 1
ATOM 1466 O O . THR B 1 69 ? -12.891 -16.094 -10.867 1 95.81 69 THR B O 1
ATOM 1469 N N . ASP B 1 70 ? -14.242 -15.953 -12.672 1 94.88 70 ASP B N 1
ATOM 1470 C CA . ASP B 1 70 ? -14.109 -14.508 -12.766 1 94.88 70 ASP B CA 1
ATOM 1471 C C . ASP B 1 70 ? -14.703 -13.82 -11.539 1 94.88 70 ASP B C 1
ATOM 1473 O O . ASP B 1 70 ? -14.195 -12.789 -11.086 1 94.88 70 ASP B O 1
ATOM 1477 N N . GLU B 1 71 ? -15.766 -14.391 -11.023 1 95.38 71 GLU B N 1
ATOM 1478 C CA . GLU B 1 71 ? -16.375 -13.844 -9.82 1 95.38 71 GLU B CA 1
ATOM 1479 C C . GLU B 1 71 ? -15.414 -13.891 -8.641 1 95.38 71 GLU B C 1
ATOM 1481 O O . GLU B 1 71 ? -15.281 -12.922 -7.891 1 95.38 71 GLU B O 1
ATOM 1486 N N . ALA B 1 72 ? -14.75 -15.039 -8.516 1 93.12 72 ALA B N 1
ATOM 1487 C CA . ALA B 1 72 ? -13.781 -15.195 -7.441 1 93.12 72 ALA B CA 1
ATOM 1488 C C . ALA B 1 72 ? -12.609 -14.234 -7.613 1 93.12 72 ALA B C 1
ATOM 1490 O O . ALA B 1 72 ? -12.125 -13.656 -6.637 1 93.12 72 ALA B O 1
ATOM 1491 N N . ARG B 1 73 ? -12.164 -14.078 -8.805 1 94.19 73 ARG B N 1
ATOM 1492 C CA . ARG B 1 73 ? -11.094 -13.148 -9.148 1 94.19 73 ARG B CA 1
ATOM 1493 C C . ARG B 1 73 ? -11.461 -11.727 -8.75 1 94.19 73 ARG B C 1
ATOM 1495 O O . ARG B 1 73 ? -10.672 -11.031 -8.094 1 94.19 73 ARG B O 1
ATOM 1502 N N . LYS B 1 74 ? -12.648 -11.32 -9.133 1 94.19 74 LYS B N 1
ATOM 1503 C CA . LYS B 1 74 ? -13.117 -9.969 -8.859 1 94.19 74 LYS B CA 1
ATOM 1504 C C . LYS B 1 74 ? -13.281 -9.734 -7.355 1 94.19 74 LYS B C 1
ATOM 1506 O O . LYS B 1 74 ? -12.906 -8.68 -6.84 1 94.19 74 LYS B O 1
ATOM 1511 N N . ASP B 1 75 ? -13.789 -10.695 -6.707 1 91.88 75 ASP B N 1
ATOM 1512 C CA . ASP B 1 75 ? -13.984 -10.586 -5.266 1 91.88 75 ASP B CA 1
ATOM 1513 C C . ASP B 1 75 ? -12.641 -10.539 -4.531 1 91.88 75 ASP B C 1
ATOM 1515 O O . ASP B 1 75 ? -12.477 -9.773 -3.578 1 91.88 75 ASP B O 1
ATOM 1519 N N . GLY B 1 76 ? -11.734 -11.352 -4.98 1 90.88 76 GLY B N 1
ATOM 1520 C CA . GLY B 1 76 ? -10.445 -11.445 -4.316 1 90.88 76 GLY B CA 1
ATOM 1521 C C . GLY B 1 76 ? -9.602 -10.195 -4.465 1 90.88 76 GLY B C 1
ATOM 1522 O O . GLY B 1 76 ? -8.805 -9.867 -3.582 1 90.88 76 GLY B O 1
ATOM 1523 N N . ILE B 1 77 ? -9.75 -9.477 -5.52 1 93.31 77 ILE B N 1
ATOM 1524 C CA . ILE B 1 77 ? -8.891 -8.344 -5.824 1 93.31 77 ILE B CA 1
ATOM 1525 C C . ILE B 1 77 ? -9.492 -7.066 -5.242 1 93.31 77 ILE B C 1
ATOM 1527 O O . ILE B 1 77 ? -8.82 -6.031 -5.172 1 93.31 77 ILE B O 1
ATOM 1531 N N . LYS B 1 78 ? -10.703 -7.105 -4.836 1 93.31 78 LYS B N 1
ATOM 1532 C CA . LYS B 1 78 ? -11.438 -5.914 -4.418 1 93.31 78 LYS B CA 1
ATOM 1533 C C . LYS B 1 78 ? -10.688 -5.156 -3.328 1 93.31 78 LYS B C 1
ATOM 1535 O O . LYS B 1 78 ? -10.492 -3.943 -3.43 1 93.31 78 LYS B O 1
ATOM 1540 N N . PRO B 1 79 ? -10.25 -5.859 -2.279 1 91.38 79 PRO B N 1
ATOM 1541 C CA . PRO B 1 79 ? -9.539 -5.125 -1.229 1 91.38 79 PRO B CA 1
ATOM 1542 C C . PRO B 1 79 ? -8.25 -4.48 -1.729 1 91.38 79 PRO B C 1
ATOM 1544 O O . PRO B 1 79 ? -7.922 -3.357 -1.338 1 91.38 79 PRO B O 1
ATOM 1547 N N . MET B 1 80 ? -7.547 -5.168 -2.602 1 91.56 80 MET B N 1
ATOM 1548 C CA . MET B 1 80 ? -6.297 -4.656 -3.152 1 91.56 80 MET B CA 1
ATOM 1549 C C . MET B 1 80 ? -6.555 -3.453 -4.055 1 91.56 80 MET B C 1
ATOM 1551 O O . MET B 1 80 ? -5.816 -2.467 -4.008 1 91.56 80 MET B O 1
ATOM 1555 N N . ARG B 1 81 ? -7.566 -3.576 -4.797 1 92.19 81 ARG B N 1
ATOM 1556 C CA . ARG B 1 81 ? -7.934 -2.484 -5.691 1 92.19 81 ARG B CA 1
ATOM 1557 C C . ARG B 1 81 ? -8.328 -1.239 -4.902 1 92.19 81 ARG B C 1
ATOM 1559 O O . ARG B 1 81 ? -7.914 -0.127 -5.238 1 92.19 81 ARG B O 1
ATOM 1566 N N . SER B 1 82 ? -9.102 -1.401 -3.861 1 92.56 82 SER B N 1
ATOM 1567 C CA . SER B 1 82 ? -9.508 -0.287 -3.01 1 92.56 82 SER B CA 1
ATOM 1568 C C . SER B 1 82 ? -8.297 0.379 -2.365 1 92.56 82 SER B C 1
ATOM 1570 O O . SER B 1 82 ? -8.227 1.607 -2.287 1 92.56 82 SER B O 1
ATOM 1572 N N . GLN B 1 83 ? -7.383 -0.412 -1.923 1 90.12 83 GLN B N 1
ATOM 1573 C CA . GLN B 1 83 ? -6.164 0.097 -1.305 1 90.12 83 GLN B CA 1
ATOM 1574 C C . GLN B 1 83 ? -5.32 0.873 -2.312 1 90.12 83 GLN B C 1
ATOM 1576 O O . GLN B 1 83 ? -4.828 1.962 -2.01 1 90.12 83 GLN B O 1
ATOM 1581 N N . ALA B 1 84 ? -5.172 0.324 -3.479 1 91.56 84 ALA B N 1
ATOM 1582 C CA . ALA B 1 84 ? -4.41 0.989 -4.531 1 91.56 84 ALA B CA 1
ATOM 1583 C C . ALA B 1 84 ? -5.027 2.338 -4.891 1 91.56 84 ALA B C 1
ATOM 1585 O O . ALA B 1 84 ? -4.316 3.33 -5.059 1 91.56 84 ALA B O 1
ATOM 1586 N N . ILE B 1 85 ? -6.34 2.422 -4.988 1 90.88 85 ILE B N 1
ATOM 1587 C CA . ILE B 1 85 ? -7.055 3.648 -5.3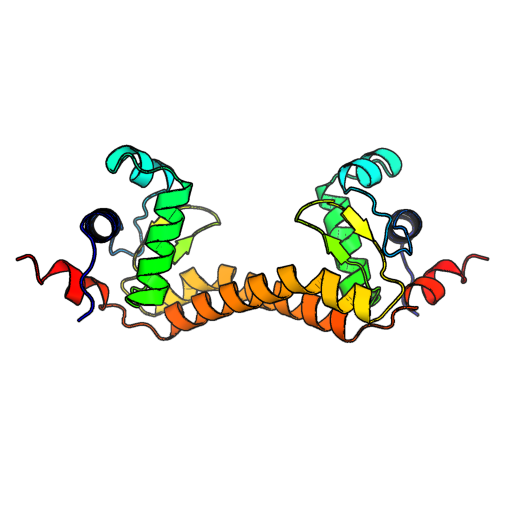24 1 90.88 85 ILE B CA 1
ATOM 1588 C C . ILE B 1 85 ? -6.848 4.684 -4.219 1 90.88 85 ILE B C 1
ATOM 1590 O O . ILE B 1 85 ? -6.582 5.855 -4.5 1 90.88 85 ILE B O 1
ATOM 1594 N N . LYS B 1 86 ? -7 4.184 -2.986 1 91.5 86 LYS B N 1
ATOM 1595 C CA . LYS B 1 86 ? -6.789 5.086 -1.855 1 91.5 86 LYS B CA 1
ATOM 1596 C C . LYS B 1 86 ? -5.379 5.672 -1.873 1 91.5 86 LYS B C 1
ATOM 1598 O O . LYS B 1 86 ? -5.199 6.871 -1.655 1 91.5 86 LYS B O 1
ATOM 1603 N N . GLU B 1 87 ? -4.352 4.84 -2.092 1 91.44 87 GLU B N 1
ATOM 1604 C CA . GLU B 1 87 ? -2.965 5.297 -2.15 1 91.44 87 GLU B CA 1
ATOM 1605 C C . GLU B 1 87 ? -2.758 6.289 -3.289 1 91.44 87 GLU B C 1
ATOM 1607 O O . GLU B 1 87 ? -2.076 7.301 -3.121 1 91.44 87 GLU B O 1
ATOM 1612 N N . PHE B 1 88 ? -3.354 6.051 -4.379 1 90.69 88 PHE B N 1
ATOM 1613 C CA . PHE B 1 88 ? -3.254 6.945 -5.527 1 90.69 88 PHE B CA 1
ATOM 1614 C C . PHE B 1 88 ? -3.914 8.289 -5.223 1 90.69 88 PHE B C 1
ATOM 1616 O O . PHE B 1 88 ? -3.406 9.336 -5.617 1 90.69 88 PHE B O 1
ATOM 1623 N N . LYS B 1 89 ? -5.043 8.219 -4.633 1 91.94 89 LYS B N 1
ATOM 1624 C CA . LYS B 1 89 ? -5.723 9.445 -4.234 1 91.94 89 LYS B CA 1
ATOM 1625 C C . LYS B 1 89 ? -4.852 10.281 -3.305 1 91.94 89 LYS B C 1
ATOM 1627 O O . LYS B 1 89 ? -4.773 11.508 -3.449 1 91.94 89 LYS B O 1
ATOM 1632 N N . ARG B 1 90 ? -4.25 9.664 -2.373 1 91.88 90 ARG B N 1
ATOM 1633 C CA . ARG B 1 90 ? -3.357 10.359 -1.456 1 91.88 90 ARG B CA 1
ATOM 1634 C C . ARG B 1 90 ? -2.215 11.031 -2.209 1 91.88 90 ARG B C 1
ATOM 1636 O O . ARG B 1 90 ? -1.924 12.211 -1.983 1 91.88 90 ARG B O 1
ATOM 1643 N N . VAL B 1 91 ? -1.551 10.312 -3.057 1 92.62 91 VAL B N 1
ATOM 1644 C CA . VAL B 1 91 ? -0.458 10.836 -3.865 1 92.62 91 VAL B CA 1
ATOM 1645 C C . VAL B 1 91 ? -0.938 12.062 -4.648 1 92.62 91 VAL B C 1
ATOM 1647 O O . VAL B 1 91 ? -0.263 13.094 -4.672 1 92.62 91 VAL B O 1
ATOM 1650 N N . SER B 1 92 ? -2.133 11.938 -5.266 1 93.38 92 SER B N 1
ATOM 1651 C CA . SER B 1 92 ? -2.701 13.023 -6.059 1 93.38 92 SER B CA 1
ATOM 1652 C C . SER B 1 92 ? -2.965 14.258 -5.203 1 93.38 92 SER B C 1
ATOM 1654 O O . SER B 1 92 ? -2.682 15.383 -5.621 1 93.38 92 SER B O 1
ATOM 1656 N N . ARG B 1 93 ? -3.459 14.062 -4.043 1 93.44 93 ARG B N 1
ATOM 1657 C CA . ARG B 1 93 ? -3.748 15.164 -3.129 1 93.44 93 ARG B CA 1
ATOM 1658 C C . ARG B 1 93 ? -2.469 15.883 -2.713 1 93.44 93 ARG B C 1
ATOM 1660 O O . ARG B 1 93 ? -2.449 17.109 -2.596 1 93.44 93 ARG B O 1
ATOM 1667 N N . ILE B 1 94 ? -1.459 15.109 -2.502 1 93.38 94 ILE B N 1
ATOM 1668 C CA . ILE B 1 94 ? -0.178 15.695 -2.111 1 93.38 94 ILE B CA 1
ATOM 1669 C C . ILE B 1 94 ? 0.395 16.5 -3.273 1 93.38 94 ILE B C 1
ATOM 1671 O O . ILE B 1 94 ? 0.859 17.625 -3.082 1 93.38 94 ILE B O 1
ATOM 1675 N N . LEU B 1 95 ? 0.289 15.969 -4.418 1 92.81 95 LEU B N 1
ATOM 1676 C CA . LEU B 1 95 ? 0.87 16.609 -5.598 1 92.81 95 LEU B CA 1
ATOM 1677 C C . LEU B 1 95 ? 0.113 17.875 -5.957 1 92.81 95 LEU B C 1
ATOM 1679 O O . LEU B 1 95 ? 0.714 18.859 -6.41 1 92.81 95 LEU B O 1
ATOM 1683 N N . LYS B 1 96 ? -1.174 17.906 -5.734 1 93.62 96 LYS B N 1
ATOM 1684 C CA . LYS B 1 96 ? -2 19.031 -6.168 1 93.62 96 LYS B CA 1
ATOM 1685 C C . LYS B 1 96 ? -2.246 20 -5.02 1 93.62 96 LYS B C 1
ATOM 1687 O O . LYS B 1 96 ? -2.863 21.047 -5.211 1 93.62 96 LYS B O 1
ATOM 1692 N N . GLY B 1 97 ? -1.772 19.609 -3.9 1 93.94 97 GLY B N 1
ATOM 1693 C CA . GLY B 1 97 ? -2.098 20.391 -2.719 1 93.94 97 GLY B CA 1
ATOM 1694 C C . GLY B 1 97 ? -1.354 21.703 -2.654 1 93.94 97 GLY B C 1
ATOM 1695 O O . GLY B 1 97 ? -0.335 21.891 -3.324 1 93.94 97 GLY B O 1
ATOM 1696 N N . ASP B 1 98 ? -1.913 22.609 -1.845 1 95.12 98 ASP B N 1
ATOM 1697 C CA . ASP B 1 98 ? -1.271 23.875 -1.516 1 95.12 98 ASP B CA 1
ATOM 1698 C C . ASP B 1 98 ? -0.255 23.703 -0.389 1 95.12 98 ASP B C 1
ATOM 1700 O O . ASP B 1 98 ? -0.614 23.312 0.723 1 95.12 98 ASP B O 1
ATOM 1704 N N . LEU B 1 99 ? 1.004 24.047 -0.707 1 94.44 99 LEU B N 1
ATOM 1705 C CA . LEU B 1 99 ? 2.076 23.875 0.267 1 94.44 99 LEU B CA 1
ATOM 1706 C C . LEU B 1 99 ? 1.821 24.734 1.511 1 94.44 99 LEU B C 1
ATOM 1708 O O . LEU B 1 99 ? 2.383 24.453 2.576 1 94.44 99 LEU B O 1
ATOM 1712 N N . LYS B 1 100 ? 1.004 25.719 1.388 1 94.88 100 LYS B N 1
ATOM 1713 C CA . LYS B 1 100 ? 0.766 26.625 2.502 1 94.88 100 LYS B CA 1
ATOM 1714 C C . LYS B 1 100 ? -0.6 26.375 3.135 1 94.88 100 LYS B C 1
ATOM 1716 O O . LYS B 1 100 ? -1.051 27.156 3.979 1 94.88 100 LYS B O 1
ATOM 1721 N N . ALA B 1 101 ? -1.226 25.297 2.777 1 94.44 101 ALA B N 1
ATOM 1722 C CA . ALA B 1 101 ? -2.568 25 3.273 1 94.44 101 ALA B CA 1
ATOM 1723 C C . ALA B 1 101 ? -2.586 24.938 4.797 1 94.44 101 ALA B C 1
ATOM 1725 O O . ALA B 1 101 ? -3.57 25.328 5.43 1 94.44 101 ALA B O 1
ATOM 1726 N N . HIS B 1 102 ? -1.476 24.469 5.371 1 95.19 102 HIS B N 1
ATOM 1727 C CA . HIS B 1 102 ? -1.412 24.297 6.82 1 95.19 102 HIS B CA 1
ATOM 1728 C C . HIS B 1 102 ? -1.548 25.641 7.531 1 95.19 102 HIS B C 1
ATOM 1730 O O . HIS B 1 102 ? -2.014 25.703 8.672 1 95.19 102 HIS B O 1
ATOM 1736 N N . GLU B 1 103 ? -1.146 26.688 6.922 1 93.81 103 GLU B N 1
ATOM 1737 C CA . GLU B 1 103 ? -1.177 28.016 7.535 1 93.81 103 GLU B CA 1
ATOM 1738 C C . GLU B 1 103 ? -2.611 28.484 7.781 1 93.81 103 GLU B C 1
ATOM 1740 O O . GLU B 1 103 ? -2.883 29.188 8.758 1 93.81 103 GLU B O 1
ATOM 1745 N N . LYS B 1 104 ? -3.461 28.141 6.871 1 90.5 104 LYS B N 1
ATOM 1746 C CA . LYS B 1 104 ? -4.863 28.516 7 1 90.5 104 LYS B CA 1
ATOM 1747 C C . LYS B 1 104 ? -5.48 27.906 8.258 1 90.5 104 LYS B C 1
ATOM 1749 O O . LYS B 1 104 ? -6.363 28.516 8.875 1 90.5 104 LYS B O 1
ATOM 1754 N N . TYR B 1 105 ? -4.938 26.828 8.688 1 89.12 105 TYR B N 1
ATOM 1755 C CA . TYR B 1 105 ? -5.527 26.109 9.812 1 89.12 105 TYR B CA 1
ATOM 1756 C C . TYR B 1 105 ? -4.758 26.375 11.102 1 89.12 105 TYR B C 1
ATOM 1758 O O . TYR B 1 105 ? -5.262 26.125 12.195 1 89.12 105 TYR B O 1
ATOM 1766 N N . LEU B 1 106 ? -3.607 26.906 10.945 1 85.38 106 LEU B N 1
ATOM 1767 C CA . LEU B 1 106 ? -2.822 27.234 12.125 1 85.38 106 LEU B CA 1
ATOM 1768 C C . LEU B 1 106 ? -2.977 28.703 12.484 1 85.38 106 LEU B C 1
ATOM 1770 O O . LEU B 1 106 ? -2.768 29.094 13.641 1 85.38 106 LEU B O 1
ATOM 1774 N N . GLU B 1 107 ? -3.008 29.672 11.578 1 72.81 107 GLU B N 1
ATOM 1775 C CA . GLU B 1 107 ? -3.168 31.094 11.812 1 72.81 107 GLU B CA 1
ATOM 1776 C C . GLU B 1 107 ? -4.512 31.391 12.469 1 72.81 107 GLU B C 1
ATOM 1778 O O . GLU B 1 107 ? -4.633 32.344 13.234 1 72.81 107 GLU B O 1
ATOM 1783 N N . VAL B 1 108 ? -5.52 30.719 12.109 1 55.94 108 VAL B N 1
ATOM 1784 C CA . VAL B 1 108 ? -6.793 31.125 12.695 1 55.94 108 VAL B CA 1
ATOM 1785 C C . VAL B 1 108 ? -6.688 31.125 14.219 1 55.94 108 VAL B C 1
ATOM 1787 O O . VAL B 1 108 ? -7.465 31.797 14.898 1 55.94 108 VAL B O 1
ATOM 1790 N N . ASN B 1 109 ? -6.035 30.344 14.82 1 50.25 109 ASN B N 1
ATOM 1791 C CA . ASN B 1 109 ? -6.094 30.438 16.281 1 50.25 109 ASN B CA 1
ATOM 1792 C C . ASN B 1 109 ? -5.129 31.5 16.812 1 50.25 109 ASN B C 1
ATOM 1794 O O . ASN B 1 109 ? -4.887 31.578 18.016 1 50.25 109 ASN B O 1
ATOM 1798 N N . LYS B 1 110 ? -4.414 32.406 15.969 1 45.19 110 LYS B N 1
ATOM 1799 C CA . LYS B 1 110 ? -3.797 33.562 16.578 1 45.19 110 LYS B CA 1
ATOM 1800 C C . LYS B 1 110 ? -4.832 34.656 16.844 1 45.19 110 LYS B C 1
ATOM 1802 O O . LYS B 1 110 ? -5.734 34.875 16.031 1 45.19 110 LYS B O 1
#

Nearest PDB structures (foldseek):
  5ffx-assembly2_D  TM=4.718E-01  e=2.428E-02  Staphylococcus aureus
  4lll-assembly4_M  TM=5.288E-01  e=2.142E-01  Staphylococcus aureus
  2fbh-assembly1_A  TM=4.281E-01  e=1.877E-01  Pseudomonas aeruginosa
  5yhy-assembly1_A  TM=3.682E-01  e=5.359E-02  Lactococcus lactis subsp. lactis Il1403
  3tgn-assembly1_B  TM=3.947E-01  e=1.264E-01  Streptococcus pneumoniae D39

Organism: NCBI:txid638301

Secondary structure (DSSP, 8-state):
-PPPPHHHHHHHHHS-BSSS--B-HHHHHHHHT--HHHHHHHHHHHHHTT----EEE-SSS-EEEB-SSHHHHHHHHHHHHHHHHHHHHHHHHHHHS-TTHHHHHHHTT-/-PPPPHHHHHHHHHS-BSSS--B-HHHHHHHHT--HHHHHHHHHHHHHTT----EEE-SSS-EEEB-SSHHHHHHHHHHHHHHHHHHHHHHHHHHHS-TTHHHHHHHTT-

pLDDT: mean 92.06, std 9.16, range [45.19, 98.25]

Foldseek 3Di:
DDDDDPLLVLLVVPAAAELPDFDALVRSCVVSVNDSVVSVVSVVCCCPVVVQLKAAADPDDGHIHGYDDPVSSCVRCVVVVVVVVVVVVVVVCVVPDDPCVVVVVVVVVD/DDDDDPLLVLLVVPAAAELPDFDALVRSCVVSVNDSVVSVVSVVCCCPVVVQLKAAADPDPGHIHGYDDPVSSCVRCVVVVVVVVVVVVVVVCVVPDDPCVVVVVVVVVD

Radius of gyration: 21.56 Å; Cα contacts (8 Å, |Δi|>4): 308; chains: 2; bounding box: 32×67×48 Å